Protein AF-A0A9D2R9Q2-F1 (afdb_monomer)

Structure (mmCIF, N/CA/C/O backbone):
data_AF-A0A9D2R9Q2-F1
#
_entry.id   AF-A0A9D2R9Q2-F1
#
loop_
_atom_site.group_PDB
_atom_site.id
_atom_site.type_symbol
_atom_site.label_atom_id
_atom_site.label_alt_id
_atom_site.label_comp_id
_atom_site.label_asym_id
_atom_site.label_entity_id
_atom_site.label_seq_id
_atom_site.pdbx_PDB_ins_code
_atom_site.Cartn_x
_atom_site.Cartn_y
_atom_site.Cartn_z
_atom_site.occupancy
_atom_site.B_iso_or_equiv
_atom_site.auth_seq_id
_atom_site.auth_comp_id
_atom_site.auth_asym_id
_atom_site.auth_atom_id
_atom_site.pdbx_PDB_model_num
ATOM 1 N N . MET A 1 1 ? 18.857 4.953 -17.014 1.00 70.25 1 MET A N 1
ATOM 2 C CA . MET A 1 1 ? 17.589 4.723 -17.739 1.00 70.25 1 MET A CA 1
ATOM 3 C C . MET A 1 1 ? 17.071 3.381 -17.263 1.00 70.25 1 MET A C 1
ATOM 5 O O . MET A 1 1 ? 17.836 2.430 -17.334 1.00 70.25 1 MET A O 1
ATOM 9 N N . TYR A 1 2 ? 15.863 3.323 -16.701 1.00 86.31 2 TYR A N 1
ATOM 10 C CA . TYR A 1 2 ? 15.300 2.075 -16.172 1.00 86.31 2 TYR A CA 1
ATOM 11 C C . TYR A 1 2 ? 14.948 1.111 -17.309 1.00 86.31 2 TYR A C 1
ATOM 13 O O . TYR A 1 2 ? 14.690 1.551 -18.430 1.00 86.31 2 TYR A O 1
ATOM 21 N N . GLN A 1 3 ? 14.958 -0.187 -17.022 1.00 86.81 3 GLN A N 1
ATOM 22 C CA . GLN A 1 3 ? 14.588 -1.243 -17.961 1.00 86.81 3 GLN A CA 1
ATOM 23 C C . GLN A 1 3 ? 13.369 -1.985 -17.416 1.00 86.81 3 GLN A C 1
ATOM 25 O O . GLN A 1 3 ? 13.302 -2.284 -16.225 1.00 86.81 3 GLN A O 1
ATOM 30 N N . PHE A 1 4 ? 12.406 -2.270 -18.291 1.00 90.25 4 PHE A N 1
ATOM 31 C CA . PHE A 1 4 ? 11.180 -2.989 -17.947 1.00 90.25 4 PHE A CA 1
ATOM 32 C C . PHE A 1 4 ? 11.045 -4.239 -18.808 1.00 90.25 4 PHE A C 1
ATOM 34 O O . PHE A 1 4 ? 11.412 -4.223 -19.983 1.00 90.25 4 PHE A O 1
ATOM 41 N N . TYR A 1 5 ? 10.488 -5.307 -18.243 1.00 89.62 5 TYR A N 1
ATOM 42 C CA . TYR A 1 5 ? 10.427 -6.613 -18.894 1.00 89.62 5 TYR A CA 1
ATOM 43 C C . TYR A 1 5 ? 9.020 -7.183 -18.854 1.00 89.62 5 TYR A C 1
ATOM 45 O O . TYR A 1 5 ? 8.277 -6.995 -17.888 1.00 89.62 5 TYR A O 1
ATOM 53 N N . TYR A 1 6 ? 8.675 -7.923 -19.900 1.00 88.81 6 TYR A N 1
ATOM 54 C CA . TYR A 1 6 ? 7.533 -8.826 -19.891 1.00 88.81 6 TYR A CA 1
ATOM 55 C C . TYR A 1 6 ? 7.819 -10.062 -19.019 1.00 88.81 6 TYR A C 1
ATOM 57 O O . TYR A 1 6 ? 8.983 -10.340 -18.716 1.00 88.81 6 TYR A O 1
ATOM 65 N N . PRO A 1 7 ? 6.790 -10.850 -18.653 1.00 85.62 7 PRO A N 1
ATOM 66 C CA . PRO A 1 7 ? 6.973 -12.043 -17.824 1.00 85.62 7 PRO A CA 1
ATOM 67 C C . PRO A 1 7 ? 7.900 -13.106 -18.431 1.00 85.62 7 PRO A C 1
ATOM 69 O O . PRO A 1 7 ? 8.463 -13.918 -17.702 1.00 85.62 7 PRO A O 1
ATOM 72 N N . ASP A 1 8 ? 8.072 -13.101 -19.756 1.00 81.38 8 ASP A N 1
ATOM 73 C CA . ASP A 1 8 ? 8.987 -13.988 -20.482 1.00 81.38 8 ASP A CA 1
ATOM 74 C C . ASP A 1 8 ? 10.443 -13.479 -20.518 1.00 81.38 8 ASP A C 1
ATOM 76 O O . ASP A 1 8 ? 11.293 -14.074 -21.181 1.00 81.38 8 ASP A O 1
ATOM 80 N N . GLY A 1 9 ? 10.738 -12.371 -19.829 1.00 80.25 9 GLY A N 1
ATOM 81 C CA . GLY A 1 9 ? 12.065 -11.762 -19.766 1.00 80.25 9 GLY A CA 1
ATOM 82 C C . GLY A 1 9 ? 12.441 -10.938 -21.000 1.00 80.25 9 GLY A C 1
ATOM 83 O O . GLY A 1 9 ? 13.586 -10.497 -21.128 1.00 80.25 9 GLY A O 1
ATOM 84 N N . LYS A 1 10 ? 11.519 -10.699 -21.942 1.00 85.81 10 LYS A N 1
ATOM 85 C CA . LYS A 1 10 ? 11.780 -9.773 -23.052 1.00 85.81 10 LYS A CA 1
ATOM 86 C C . LYS A 1 10 ? 11.705 -8.328 -22.572 1.00 85.81 10 LYS A C 1
ATOM 88 O O . LYS A 1 10 ? 10.728 -7.916 -21.953 1.00 85.81 10 LYS A O 1
ATOM 93 N N . LEU A 1 11 ? 12.715 -7.542 -22.937 1.00 88.25 11 LEU A N 1
ATOM 94 C CA . LEU A 1 11 ? 12.758 -6.104 -22.674 1.00 88.25 11 LEU A CA 1
ATOM 95 C C . LEU A 1 11 ? 11.640 -5.365 -23.434 1.00 88.25 11 LEU A C 1
ATOM 97 O O . LEU A 1 11 ? 11.469 -5.556 -24.643 1.00 88.25 11 LEU A O 1
ATOM 101 N N . ILE A 1 12 ? 10.948 -4.456 -22.751 1.00 92.38 12 ILE A N 1
ATOM 102 C CA . ILE A 1 12 ? 9.975 -3.527 -23.333 1.00 92.38 12 ILE A CA 1
ATOM 103 C C . ILE A 1 12 ? 10.741 -2.398 -24.040 1.00 92.38 12 ILE A C 1
ATOM 105 O O . ILE A 1 12 ? 11.105 -1.388 -23.446 1.00 92.38 12 ILE A O 1
ATOM 109 N N . LYS A 1 13 ? 11.027 -2.573 -25.334 1.00 90.81 13 LYS A N 1
ATOM 110 C CA . LYS A 1 13 ? 11.793 -1.606 -26.142 1.00 90.81 13 LYS A CA 1
ATOM 111 C C . LYS A 1 13 ? 10.883 -0.541 -26.762 1.00 90.81 13 LYS A C 1
ATOM 113 O O . LYS A 1 13 ? 10.510 -0.659 -27.927 1.00 90.81 13 LYS A O 1
ATOM 118 N N . ALA A 1 14 ? 10.544 0.498 -26.000 1.00 91.44 14 ALA A N 1
ATOM 119 C CA . ALA A 1 14 ? 9.745 1.628 -26.481 1.00 91.44 14 ALA A CA 1
ATOM 120 C C . ALA A 1 14 ? 10.096 2.946 -25.754 1.00 91.44 14 ALA A C 1
ATOM 122 O O . ALA A 1 14 ? 10.527 2.896 -24.602 1.00 91.44 14 ALA A O 1
ATOM 123 N N . PRO A 1 15 ? 9.883 4.126 -26.377 1.00 88.50 15 PRO A N 1
ATOM 124 C CA . PRO A 1 15 ? 10.143 5.426 -25.742 1.00 88.50 15 PRO A CA 1
ATOM 125 C C . PRO A 1 15 ? 9.339 5.703 -24.459 1.00 88.50 15 PRO A C 1
ATOM 127 O O . PRO A 1 15 ? 9.772 6.504 -23.643 1.00 88.50 15 PRO A O 1
ATOM 130 N N . ASN A 1 16 ? 8.188 5.051 -24.291 1.00 91.38 16 ASN A N 1
ATOM 131 C CA . ASN A 1 16 ? 7.259 5.154 -23.158 1.00 91.38 16 ASN A CA 1
ATOM 132 C C . ASN A 1 16 ? 7.102 3.801 -22.437 1.00 91.38 16 ASN A C 1
ATOM 134 O O . ASN A 1 16 ? 5.996 3.390 -22.070 1.00 91.38 16 ASN A O 1
ATOM 138 N N . GLN A 1 17 ? 8.203 3.059 -22.324 1.00 93.69 17 GLN A N 1
ATOM 139 C CA . GLN A 1 17 ? 8.249 1.712 -21.747 1.00 93.69 17 GLN A CA 1
ATOM 140 C C . GLN A 1 17 ? 7.604 1.618 -20.353 1.00 93.69 17 GLN A C 1
ATOM 142 O O . GLN A 1 17 ? 6.970 0.611 -20.057 1.00 93.69 17 GLN A O 1
ATOM 147 N N . GLU A 1 18 ? 7.694 2.660 -19.526 1.00 93.88 18 GLU A N 1
ATOM 148 C CA . GLU A 1 18 ? 7.078 2.733 -18.199 1.00 93.88 18 GLU A CA 1
ATOM 149 C C . GLU A 1 18 ? 5.545 2.738 -18.262 1.00 93.88 18 GLU A C 1
ATOM 151 O O . GLU A 1 18 ? 4.899 2.063 -17.463 1.00 93.88 18 GLU A O 1
ATOM 156 N N . LYS A 1 19 ? 4.946 3.423 -19.247 1.00 94.50 19 LYS A N 1
ATOM 157 C CA . LYS A 1 19 ? 3.490 3.386 -19.459 1.00 94.50 19 LYS A CA 1
ATOM 158 C C . LYS A 1 19 ? 3.034 2.021 -19.947 1.00 94.50 19 LYS A C 1
ATOM 160 O O . LYS A 1 19 ? 2.069 1.488 -19.416 1.00 94.50 19 LYS A O 1
ATOM 165 N N . ILE A 1 20 ? 3.755 1.438 -20.905 1.00 96.44 20 ILE A N 1
ATOM 166 C CA . ILE A 1 20 ? 3.451 0.096 -21.425 1.00 96.44 20 ILE A CA 1
ATOM 167 C C . ILE A 1 20 ? 3.559 -0.944 -20.305 1.00 96.44 20 ILE A C 1
ATOM 169 O O . ILE A 1 20 ? 2.704 -1.817 -20.186 1.00 96.44 20 ILE A O 1
ATOM 173 N N . PHE A 1 21 ? 4.583 -0.825 -19.455 1.00 96.12 21 PHE A N 1
ATOM 174 C CA . PHE A 1 21 ? 4.742 -1.649 -18.263 1.00 96.12 21 PHE A CA 1
ATOM 175 C C . PHE A 1 21 ? 3.527 -1.532 -17.336 1.00 96.12 21 PHE A C 1
ATOM 177 O O . PHE A 1 21 ? 2.948 -2.552 -16.961 1.00 96.12 21 PHE A O 1
ATOM 184 N N . VAL A 1 22 ? 3.124 -0.302 -16.993 1.00 96.25 22 VAL A N 1
ATOM 185 C CA . VAL A 1 22 ? 1.977 -0.064 -16.109 1.00 96.25 22 VAL A CA 1
ATOM 186 C C . VAL A 1 22 ? 0.699 -0.635 -16.718 1.00 96.25 22 VAL A C 1
ATOM 188 O O . VAL A 1 22 ? 0.010 -1.394 -16.049 1.00 96.25 22 VAL A O 1
ATOM 191 N N . GLU A 1 23 ? 0.405 -0.348 -17.986 1.00 96.00 23 GLU A N 1
ATOM 192 C CA . GLU A 1 23 ? -0.791 -0.847 -18.675 1.00 96.00 23 GLU A CA 1
ATOM 193 C C . GLU A 1 23 ? -0.846 -2.380 -18.702 1.00 96.00 23 GLU A C 1
ATOM 195 O O . GLU A 1 23 ? -1.875 -2.966 -18.359 1.00 96.00 23 GLU A O 1
ATOM 200 N N . PHE A 1 24 ? 0.262 -3.036 -19.056 1.00 96.62 24 PHE A N 1
ATOM 201 C CA . PHE A 1 24 ? 0.335 -4.493 -19.143 1.00 96.62 24 PHE A CA 1
ATOM 202 C C . PHE A 1 24 ? 0.136 -5.156 -17.775 1.00 96.62 24 PHE A C 1
ATOM 204 O O . PHE A 1 24 ? -0.753 -5.991 -17.607 1.00 96.62 24 PHE A O 1
ATOM 211 N N . TYR A 1 25 ? 0.926 -4.774 -16.768 1.00 96.25 25 TYR A N 1
ATOM 212 C CA . TYR A 1 25 ? 0.858 -5.429 -15.459 1.00 96.25 25 TYR A CA 1
ATOM 213 C C . TYR A 1 25 ? -0.390 -5.040 -14.662 1.00 96.25 25 TYR A C 1
ATOM 215 O O . TYR A 1 25 ? -0.861 -5.834 -13.850 1.00 96.25 25 TYR A O 1
ATOM 223 N N . ASN A 1 26 ? -0.985 -3.876 -14.929 1.00 94.56 26 ASN A N 1
ATOM 224 C CA . ASN A 1 26 ? -2.303 -3.528 -14.406 1.00 94.56 26 ASN A CA 1
ATOM 225 C C . ASN A 1 26 ? -3.402 -4.459 -14.946 1.00 94.56 26 ASN A C 1
ATOM 227 O O . ASN A 1 26 ? -4.321 -4.811 -14.214 1.00 94.56 26 ASN A O 1
ATOM 231 N N . GLN A 1 27 ? -3.304 -4.915 -16.199 1.00 94.25 27 GLN A N 1
ATOM 232 C CA . GLN A 1 27 ? -4.214 -5.944 -16.716 1.00 94.25 27 GLN A CA 1
ATOM 233 C C . GLN A 1 27 ? -3.955 -7.307 -16.064 1.00 94.25 27 GLN A C 1
ATOM 235 O O . GLN A 1 27 ? -4.910 -7.998 -15.709 1.00 94.25 27 GLN A O 1
ATOM 240 N N . CYS A 1 28 ? -2.686 -7.675 -15.851 1.00 93.88 28 CYS A N 1
ATOM 241 C CA . CYS A 1 28 ? -2.330 -8.918 -15.157 1.00 93.88 28 CYS A CA 1
ATOM 242 C C . CYS A 1 28 ? -2.903 -8.988 -13.736 1.00 93.88 28 CYS A C 1
ATOM 244 O O . CYS A 1 28 ? -3.328 -10.060 -13.318 1.00 93.88 28 CYS A O 1
ATOM 246 N N . TYR A 1 29 ? -2.981 -7.860 -13.024 1.00 93.50 29 TYR A N 1
ATOM 247 C CA . TYR A 1 29 ? -3.571 -7.777 -11.683 1.00 93.50 29 TYR A CA 1
ATOM 248 C C . TYR A 1 29 ? -4.967 -8.416 -11.604 1.00 93.50 29 TYR A C 1
ATOM 250 O O . TYR A 1 29 ? -5.285 -9.159 -10.675 1.00 93.50 29 TYR A O 1
ATOM 258 N N . TYR A 1 30 ? -5.796 -8.181 -12.621 1.00 92.25 30 TYR A N 1
ATOM 259 C CA . TYR A 1 30 ? -7.172 -8.675 -12.675 1.00 92.25 30 TYR A CA 1
ATOM 260 C C . TYR A 1 30 ? -7.305 -10.160 -13.029 1.00 92.25 30 TYR A C 1
ATOM 262 O O . TYR A 1 30 ? -8.417 -10.686 -13.029 1.00 92.25 30 TYR A O 1
ATOM 270 N N . LEU A 1 31 ? -6.195 -10.851 -13.303 1.00 89.44 31 LEU A N 1
ATOM 271 C CA . LEU A 1 31 ? -6.177 -12.313 -13.377 1.00 89.44 31 LEU A CA 1
ATOM 272 C C . LEU A 1 31 ? -6.263 -12.946 -11.982 1.00 89.44 31 LEU A C 1
ATOM 274 O O . LEU A 1 31 ? -6.756 -14.065 -11.851 1.00 89.44 31 LEU A O 1
ATOM 278 N N . GLU A 1 32 ? -5.807 -12.231 -10.950 1.00 85.56 32 GLU A N 1
ATOM 279 C CA . GLU A 1 32 ? -5.758 -12.719 -9.567 1.00 85.56 32 GLU A CA 1
ATOM 280 C C . GLU A 1 32 ? -6.760 -12.014 -8.646 1.00 85.56 32 GLU A C 1
ATOM 282 O O . GLU A 1 32 ? -7.208 -12.593 -7.654 1.00 85.56 32 GLU A O 1
ATOM 287 N N . VAL A 1 33 ? -7.143 -10.775 -8.968 1.00 87.50 33 VAL A N 1
ATOM 288 C CA . VAL A 1 33 ? -8.005 -9.949 -8.115 1.00 87.50 33 VAL A CA 1
ATOM 289 C C . VAL A 1 33 ? -9.354 -9.675 -8.769 1.00 87.50 33 VAL A C 1
ATOM 291 O O . VAL A 1 33 ? -9.451 -9.341 -9.947 1.00 87.50 33 VAL A O 1
ATOM 294 N N . SER A 1 34 ? -10.421 -9.771 -7.970 1.00 88.81 34 SER A N 1
ATOM 295 C CA . SER A 1 34 ? -11.788 -9.505 -8.422 1.00 88.81 34 SER A CA 1
ATOM 296 C C . SER A 1 34 ? -11.978 -8.042 -8.856 1.00 88.81 34 SER A C 1
ATOM 298 O O . SER A 1 34 ? -11.839 -7.138 -8.022 1.00 88.81 34 SER A O 1
ATOM 300 N N . PRO A 1 35 ? -12.417 -7.783 -10.106 1.00 89.62 35 PRO A N 1
ATOM 301 C CA . PRO A 1 35 ? -12.727 -6.432 -10.567 1.00 89.62 35 PRO A CA 1
ATOM 302 C C . PRO A 1 35 ? -13.804 -5.728 -9.737 1.00 89.62 35 PRO A C 1
ATOM 304 O O . PRO A 1 35 ? -13.766 -4.509 -9.588 1.00 89.62 35 PRO A O 1
ATOM 307 N N . SER A 1 36 ? -14.769 -6.474 -9.184 1.00 89.25 36 SER A N 1
ATOM 308 C CA . SER A 1 36 ? -15.841 -5.882 -8.377 1.00 89.25 36 SER A CA 1
ATOM 309 C C . SER A 1 36 ? -15.330 -5.385 -7.028 1.00 89.25 36 SER A C 1
ATOM 311 O O . SER A 1 36 ? -15.714 -4.298 -6.604 1.00 89.25 36 SER A O 1
ATOM 313 N N . ALA A 1 37 ? -14.448 -6.158 -6.385 1.00 87.00 37 ALA A N 1
ATOM 314 C CA . ALA A 1 37 ? -13.826 -5.772 -5.124 1.00 87.00 37 ALA A CA 1
ATOM 315 C C . ALA A 1 37 ? -12.916 -4.552 -5.325 1.00 87.00 37 ALA A C 1
ATOM 317 O O . ALA A 1 37 ? -13.007 -3.588 -4.571 1.00 87.00 37 ALA A O 1
ATOM 318 N N . GLU A 1 38 ? -12.109 -4.534 -6.392 1.00 90.38 38 GLU A N 1
ATOM 319 C CA . GLU A 1 38 ? -11.229 -3.392 -6.664 1.00 90.38 38 GLU A CA 1
ATOM 320 C C . GLU A 1 38 ? -12.022 -2.122 -7.000 1.00 90.38 38 GLU A C 1
ATOM 322 O O . GLU A 1 38 ? -11.704 -1.040 -6.508 1.00 90.38 38 GLU A O 1
ATOM 327 N N . LYS A 1 39 ? -13.113 -2.244 -7.768 1.00 91.19 39 LYS A N 1
ATOM 328 C CA . LYS A 1 39 ? -14.000 -1.113 -8.075 1.00 91.19 39 LYS A CA 1
ATOM 329 C C . LYS A 1 39 ? -14.589 -0.488 -6.811 1.00 91.19 39 LYS A C 1
ATOM 331 O O . LYS A 1 39 ? -14.694 0.732 -6.723 1.00 91.19 39 LYS A O 1
ATOM 336 N N . GLU A 1 40 ? -14.982 -1.308 -5.842 1.00 92.12 40 GLU A N 1
ATOM 337 C CA . GLU A 1 40 ? -15.503 -0.822 -4.566 1.00 92.12 40 GLU A CA 1
ATOM 338 C C . GLU A 1 40 ? -14.450 -0.017 -3.795 1.00 92.12 40 GLU A C 1
ATOM 340 O O . GLU A 1 40 ? -14.740 1.076 -3.306 1.00 92.12 40 GLU A O 1
ATOM 345 N N . ILE A 1 41 ? -13.212 -0.505 -3.761 1.00 92.69 41 ILE A N 1
ATOM 346 C CA . ILE A 1 41 ? -12.088 0.175 -3.112 1.00 92.69 41 ILE A CA 1
ATOM 347 C C . ILE A 1 41 ? -11.733 1.491 -3.816 1.00 92.69 41 ILE A C 1
ATOM 349 O O . ILE A 1 41 ? -11.536 2.514 -3.155 1.00 92.69 41 ILE A O 1
ATOM 353 N N . GLU A 1 42 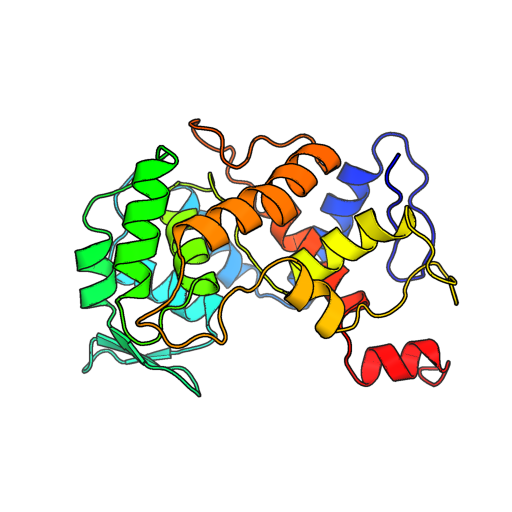? -11.726 1.517 -5.149 1.00 92.00 42 GLU A N 1
ATOM 354 C CA . GLU A 1 42 ? -11.537 2.753 -5.915 1.00 92.00 42 GLU A CA 1
ATOM 355 C C . GLU A 1 42 ? -12.651 3.777 -5.661 1.00 92.00 42 GLU A C 1
ATOM 357 O O . GLU A 1 42 ? -12.388 4.981 -5.605 1.00 92.00 42 GLU A O 1
ATOM 362 N N . CYS A 1 43 ? -13.898 3.326 -5.492 1.00 92.75 43 CYS A N 1
ATOM 363 C CA . CYS A 1 43 ? -15.001 4.215 -5.140 1.00 92.75 43 CYS A CA 1
ATOM 364 C C . CYS A 1 43 ? -14.771 4.880 -3.779 1.00 92.75 43 CYS A C 1
ATOM 366 O O . CYS A 1 43 ? -15.035 6.072 -3.649 1.00 92.75 43 CYS A O 1
ATOM 368 N N . ILE A 1 44 ? -14.254 4.147 -2.787 1.00 93.94 44 ILE A N 1
ATOM 369 C CA . ILE A 1 44 ? -13.927 4.712 -1.469 1.00 93.94 44 ILE A CA 1
ATOM 370 C C . ILE A 1 44 ? -12.787 5.728 -1.585 1.00 93.94 44 ILE A C 1
ATOM 372 O O . ILE A 1 44 ? -12.858 6.803 -0.992 1.00 93.94 44 ILE A O 1
ATOM 376 N N . LEU A 1 45 ? -11.753 5.434 -2.376 1.00 92.00 45 LEU A N 1
ATOM 377 C CA . LEU A 1 45 ? -10.605 6.322 -2.584 1.00 92.00 45 LEU A CA 1
ATOM 378 C C . LEU A 1 45 ? -10.987 7.683 -3.191 1.00 92.00 45 LEU A C 1
ATOM 380 O O . LEU A 1 45 ? -10.390 8.700 -2.846 1.00 92.00 45 LEU A O 1
ATOM 384 N N . LYS A 1 46 ? -11.992 7.714 -4.072 1.00 89.44 46 LYS A N 1
ATOM 385 C CA . LYS A 1 46 ? -12.416 8.923 -4.804 1.00 89.44 46 LYS A CA 1
ATOM 386 C C . LYS A 1 46 ? -13.339 9.856 -4.010 1.00 89.44 46 LYS A C 1
ATOM 388 O O . LYS A 1 46 ? -13.649 10.940 -4.489 1.00 89.44 46 LYS A O 1
ATOM 393 N N . LYS A 1 47 ? -13.796 9.459 -2.819 1.00 89.56 47 LYS A N 1
ATOM 394 C CA . LYS A 1 47 ? -14.688 10.290 -1.992 1.00 89.56 47 LYS A CA 1
ATOM 395 C C . LYS A 1 47 ? -13.952 11.450 -1.324 1.00 89.56 47 LYS A C 1
ATOM 397 O O . LYS A 1 47 ? -12.801 11.299 -0.923 1.00 89.56 47 LYS A O 1
ATOM 402 N N . SER A 1 48 ? -14.632 12.577 -1.159 1.00 87.44 48 SER A N 1
ATOM 403 C CA . SER A 1 48 ? -14.152 13.732 -0.387 1.00 87.44 48 SER A CA 1
ATOM 404 C C . SER A 1 48 ? -14.616 13.714 1.070 1.00 87.44 48 SER A C 1
ATOM 406 O O . SER A 1 48 ? -14.059 14.432 1.893 1.00 87.44 48 SER A O 1
ATOM 408 N N . ASP A 1 49 ? -15.634 12.915 1.391 1.00 92.31 49 ASP A N 1
ATOM 409 C CA . ASP A 1 49 ? -16.180 12.824 2.743 1.00 92.31 49 ASP A CA 1
ATOM 410 C C . ASP A 1 49 ? -15.280 11.982 3.665 1.00 92.31 49 ASP A C 1
ATOM 412 O O . ASP A 1 49 ? -14.575 11.079 3.191 1.00 92.31 49 ASP A O 1
ATOM 416 N N . PRO A 1 50 ? -15.318 12.229 4.988 1.00 93.75 50 PRO A N 1
ATOM 417 C CA . PRO A 1 50 ? -14.680 11.356 5.964 1.00 93.75 50 PRO A CA 1
ATOM 418 C C . PRO A 1 50 ? -15.136 9.902 5.826 1.00 93.75 50 PRO A C 1
ATOM 420 O O . PRO A 1 50 ? -16.302 9.626 5.538 1.00 93.75 50 PRO A O 1
ATOM 423 N N . MET A 1 51 ? -14.217 8.966 6.070 1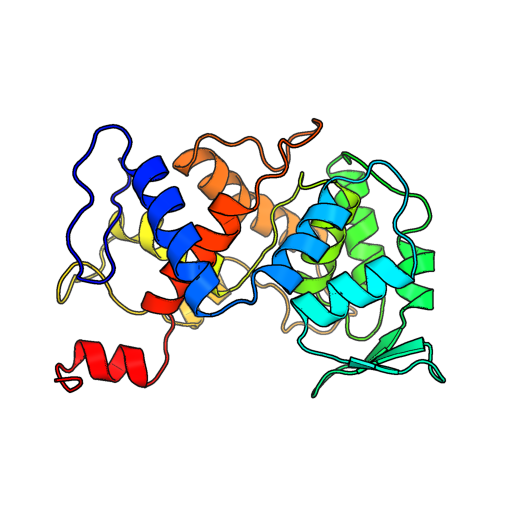.00 95.31 51 MET A N 1
ATOM 424 C CA . MET A 1 51 ? -14.527 7.542 5.949 1.00 95.31 51 MET A CA 1
ATOM 425 C C . MET A 1 51 ? -15.516 7.098 7.023 1.00 95.31 51 MET A C 1
ATOM 427 O O . MET A 1 51 ? -15.323 7.321 8.216 1.00 95.31 51 MET A O 1
ATOM 431 N N . THR A 1 52 ? -16.547 6.390 6.589 1.00 96.19 52 THR A N 1
ATOM 432 C CA . THR A 1 52 ? -17.487 5.709 7.479 1.00 96.19 52 THR A CA 1
ATOM 433 C C . THR A 1 52 ? -16.886 4.410 8.022 1.00 96.19 52 THR A C 1
ATOM 435 O O . THR A 1 52 ? -16.026 3.794 7.386 1.00 96.19 52 THR A O 1
ATOM 438 N N . SER A 1 53 ? -17.394 3.909 9.153 1.00 96.19 53 SER A N 1
ATOM 439 C CA . SER A 1 53 ? -16.971 2.604 9.691 1.00 96.19 53 SER A CA 1
ATOM 440 C C . SER A 1 53 ? -17.167 1.467 8.684 1.00 96.19 53 SER A C 1
ATOM 442 O O . SER A 1 53 ? -16.323 0.582 8.581 1.00 96.19 53 SER A O 1
ATOM 444 N N . GLY A 1 54 ? -18.233 1.519 7.876 1.00 96.62 54 GLY A N 1
ATOM 445 C CA . GLY A 1 54 ? -18.474 0.542 6.810 1.00 96.62 54 GLY A CA 1
ATOM 446 C C . GLY A 1 54 ? -17.391 0.544 5.726 1.00 96.62 54 GLY A C 1
ATOM 447 O O . GLY A 1 54 ? -17.062 -0.504 5.179 1.00 96.62 54 GLY A O 1
ATOM 448 N N . GLU A 1 55 ? -16.799 1.697 5.424 1.00 97.12 55 GLU A N 1
ATOM 449 C CA . GLU A 1 55 ? -15.694 1.804 4.463 1.00 97.12 55 GLU A CA 1
ATOM 450 C C . GLU A 1 55 ? -14.369 1.356 5.070 1.00 97.12 55 GLU A C 1
ATOM 452 O O . GLU A 1 55 ? -13.607 0.656 4.405 1.00 97.12 55 GLU A O 1
ATOM 457 N N . ILE A 1 56 ? -14.130 1.680 6.344 1.00 97.69 56 ILE A N 1
ATOM 458 C CA . ILE A 1 56 ? -12.981 1.170 7.102 1.00 97.69 56 ILE A CA 1
ATOM 459 C C . ILE A 1 56 ? -13.006 -0.363 7.119 1.00 97.69 56 ILE A C 1
ATOM 461 O O . ILE A 1 56 ? -11.984 -0.992 6.843 1.00 97.69 56 ILE A O 1
ATOM 465 N N . ILE A 1 57 ? -14.175 -0.964 7.371 1.00 97.62 57 ILE A N 1
ATOM 466 C CA . ILE A 1 57 ? -14.371 -2.418 7.318 1.00 97.62 57 ILE A CA 1
ATOM 467 C C . ILE A 1 57 ? -13.953 -2.963 5.951 1.00 97.62 57 ILE A C 1
ATOM 469 O O . ILE A 1 57 ? -13.079 -3.825 5.888 1.00 97.62 57 ILE A O 1
ATOM 473 N N . LYS A 1 58 ? -14.500 -2.413 4.861 1.00 97.12 58 LYS A N 1
ATOM 474 C CA . LYS A 1 58 ? -14.202 -2.863 3.491 1.00 97.12 58 LYS A CA 1
ATOM 475 C C . LYS A 1 58 ? -12.719 -2.762 3.145 1.00 97.12 58 LYS A C 1
ATOM 477 O O . LYS A 1 58 ? -12.157 -3.709 2.602 1.00 97.12 58 LYS A O 1
ATOM 482 N N . ILE A 1 59 ? -12.072 -1.646 3.490 1.00 96.75 59 ILE A N 1
ATOM 483 C CA . ILE A 1 59 ? -10.632 -1.446 3.267 1.00 96.75 59 ILE A CA 1
ATOM 484 C C . ILE A 1 59 ? -9.819 -2.505 4.016 1.00 96.75 59 ILE A C 1
ATOM 486 O O . ILE A 1 59 ? -8.887 -3.088 3.458 1.00 96.75 59 ILE A O 1
ATOM 490 N N . LEU A 1 60 ? -10.150 -2.757 5.284 1.00 96.44 60 LEU A N 1
ATOM 491 C CA . LEU A 1 60 ? -9.413 -3.710 6.105 1.00 96.44 60 LEU A CA 1
ATOM 492 C C . LEU A 1 60 ? -9.659 -5.157 5.665 1.00 96.44 60 LEU A C 1
ATOM 494 O O . LEU A 1 60 ? -8.699 -5.923 5.612 1.00 96.44 60 LEU A O 1
ATOM 498 N N . GLU A 1 61 ? -10.885 -5.546 5.312 1.00 95.25 61 GLU A N 1
ATOM 499 C CA . GLU A 1 61 ? -11.162 -6.868 4.730 1.00 95.25 61 GLU A CA 1
ATOM 500 C C . GLU A 1 61 ? -10.377 -7.063 3.430 1.00 95.25 61 GLU A C 1
ATOM 502 O O . GLU A 1 61 ? -9.660 -8.056 3.292 1.00 95.25 61 GLU A O 1
ATOM 507 N N . TRP A 1 62 ? -10.412 -6.073 2.532 1.00 94.12 62 TRP A N 1
ATOM 508 C CA . TRP A 1 62 ? -9.664 -6.089 1.275 1.00 94.12 62 TRP A CA 1
ATOM 509 C C . TRP A 1 62 ? -8.149 -6.218 1.490 1.00 94.12 62 TRP A C 1
ATOM 511 O O . TRP A 1 62 ? -7.515 -7.080 0.884 1.00 94.12 62 TRP A O 1
ATOM 521 N N . LYS A 1 63 ? -7.550 -5.423 2.389 1.00 92.50 63 LYS A N 1
ATOM 522 C CA . LYS A 1 63 ? -6.091 -5.448 2.601 1.00 92.50 63 LYS A CA 1
ATOM 523 C C . LYS A 1 63 ? -5.617 -6.668 3.387 1.00 92.50 63 LYS A C 1
ATOM 525 O O . LYS A 1 63 ? -4.487 -7.121 3.197 1.00 92.50 63 LYS A O 1
ATOM 530 N N . THR A 1 64 ? -6.418 -7.156 4.331 1.00 91.62 64 THR A N 1
ATOM 531 C CA . THR A 1 64 ? -5.982 -8.209 5.262 1.00 91.62 64 THR A CA 1
ATOM 532 C C . THR A 1 64 ? -6.435 -9.608 4.859 1.00 91.62 64 THR A C 1
ATOM 534 O O . THR A 1 64 ? -5.896 -10.581 5.388 1.00 91.62 64 THR A O 1
ATOM 537 N N . GLY A 1 65 ? -7.437 -9.727 3.981 1.00 91.38 65 GLY A N 1
ATOM 538 C CA . GLY A 1 65 ? -8.162 -10.978 3.735 1.00 91.38 65 GLY A CA 1
ATOM 539 C C . GLY A 1 65 ? -8.955 -11.472 4.954 1.00 91.38 65 GLY A C 1
ATOM 540 O O . GLY A 1 65 ? -9.419 -12.613 4.975 1.00 91.38 65 GLY A O 1
ATOM 541 N N . GLY A 1 66 ? -9.056 -10.649 6.003 1.00 93.94 66 GLY A N 1
ATOM 542 C CA . GLY A 1 66 ? -9.835 -10.926 7.201 1.00 93.94 66 GLY A CA 1
ATOM 543 C C . GLY A 1 66 ? -11.334 -10.780 6.964 1.00 93.94 66 GLY A C 1
ATOM 544 O O . GLY A 1 66 ? -11.776 -10.375 5.893 1.00 93.94 66 GLY A O 1
ATOM 545 N N . LYS A 1 67 ? -12.112 -11.111 7.996 1.00 96.56 67 LYS A N 1
ATOM 546 C CA . LYS A 1 67 ? -13.570 -10.958 7.993 1.00 96.56 67 LYS A CA 1
ATOM 547 C C . LYS A 1 67 ? -14.034 -10.113 9.162 1.00 96.56 67 LYS A C 1
ATOM 549 O O . LYS A 1 67 ? -13.551 -10.291 10.285 1.00 96.56 67 LYS A O 1
ATOM 554 N N . TYR A 1 68 ? -14.993 -9.240 8.904 1.00 97.62 68 TYR A N 1
ATOM 555 C CA . TYR A 1 68 ? -15.677 -8.474 9.927 1.00 97.62 68 TYR A CA 1
ATOM 556 C C . TYR A 1 68 ? -16.603 -9.356 10.772 1.00 97.62 68 TYR A C 1
ATOM 558 O O . TYR A 1 68 ? -17.303 -10.232 10.261 1.00 97.62 68 TYR A O 1
ATOM 566 N N . ILE A 1 69 ? -16.597 -9.124 12.085 1.00 97.06 69 ILE A N 1
ATOM 567 C CA . ILE A 1 69 ? -17.429 -9.826 13.063 1.00 97.06 69 ILE A CA 1
ATOM 568 C C . ILE A 1 69 ? -18.342 -8.804 13.744 1.00 97.06 69 ILE A C 1
ATOM 570 O O . ILE A 1 69 ? -17.956 -8.191 14.737 1.00 97.06 69 ILE A O 1
ATOM 574 N N . GLU A 1 70 ? -19.563 -8.661 13.226 1.00 91.56 70 GLU A N 1
ATOM 575 C CA . GLU A 1 70 ? -20.529 -7.614 13.597 1.00 91.56 70 GLU A CA 1
ATOM 576 C C . GLU A 1 70 ? -20.775 -7.489 15.106 1.00 91.56 70 GLU A C 1
ATOM 578 O O . GLU A 1 70 ? -20.651 -6.406 15.663 1.00 91.56 70 GLU A O 1
ATOM 583 N N . GLY A 1 71 ? -21.010 -8.600 15.811 1.00 90.56 71 GLY A N 1
ATOM 584 C CA . GLY A 1 71 ? -21.264 -8.569 17.260 1.00 90.56 71 GLY A CA 1
ATOM 585 C C . GLY A 1 71 ? -20.054 -8.203 18.133 1.00 90.56 71 GLY A C 1
ATOM 586 O O . GLY A 1 71 ? -20.191 -8.113 19.350 1.00 90.56 71 GLY A O 1
ATOM 587 N N . LYS A 1 72 ? -18.862 -8.058 17.545 1.00 92.81 72 LYS A N 1
ATOM 588 C CA . LYS A 1 72 ? -17.620 -7.698 18.248 1.00 92.81 72 LYS A CA 1
ATOM 589 C C . LYS A 1 72 ? -16.983 -6.417 17.717 1.00 92.81 72 LYS A C 1
ATOM 591 O O . LYS A 1 72 ? -16.025 -5.963 18.327 1.00 92.81 72 LYS A O 1
ATOM 596 N N . ASP A 1 73 ? -17.474 -5.899 16.595 1.00 96.06 73 ASP A N 1
ATOM 597 C CA . ASP A 1 73 ? -16.912 -4.759 15.874 1.00 96.06 73 ASP A CA 1
ATOM 598 C C . ASP A 1 73 ? -15.399 -4.891 15.583 1.00 96.06 73 ASP A C 1
ATOM 600 O O . ASP A 1 73 ? -14.595 -3.984 15.804 1.00 96.06 73 ASP A O 1
ATOM 604 N N . ILE A 1 74 ? -14.986 -6.078 15.112 1.00 97.31 74 ILE A N 1
ATOM 605 C CA . ILE A 1 74 ? -13.582 -6.371 14.783 1.00 97.31 74 ILE A CA 1
ATOM 606 C C . ILE A 1 74 ? -13.408 -6.955 13.386 1.00 97.31 74 ILE A C 1
ATOM 608 O O . ILE A 1 74 ? -14.228 -7.747 12.923 1.00 97.31 74 ILE A O 1
ATOM 612 N N . ILE A 1 75 ? -12.256 -6.677 12.776 1.00 97.81 75 ILE A N 1
ATOM 613 C CA . ILE A 1 75 ? -11.712 -7.469 11.669 1.00 97.81 75 ILE A CA 1
ATOM 614 C C . ILE A 1 75 ? -10.884 -8.612 12.252 1.00 97.81 75 ILE A C 1
ATOM 616 O O . ILE A 1 75 ? -9.879 -8.396 12.937 1.00 97.81 75 ILE A O 1
ATOM 620 N N . GLN A 1 76 ? -11.305 -9.844 11.977 1.00 96.00 76 GLN A N 1
ATOM 621 C CA . GLN A 1 76 ? -10.611 -11.062 12.373 1.00 96.00 76 GLN A CA 1
ATOM 622 C C . GLN A 1 76 ? -9.806 -11.609 11.190 1.00 96.00 76 GLN A C 1
ATOM 624 O O . GLN A 1 76 ? -10.359 -12.007 10.167 1.00 96.00 76 GLN A O 1
ATOM 629 N N . THR A 1 77 ? -8.491 -11.695 11.366 1.00 91.31 77 THR A N 1
ATOM 630 C CA . THR A 1 77 ? -7.578 -12.422 10.466 1.00 91.31 77 THR A CA 1
ATOM 631 C C . THR A 1 77 ? -7.112 -13.717 11.140 1.00 91.31 77 THR A C 1
ATOM 633 O O . THR A 1 77 ? -7.445 -13.973 12.301 1.00 91.31 77 THR A O 1
ATOM 636 N N . GLN A 1 78 ? -6.287 -14.520 10.462 1.00 84.88 78 GLN A N 1
ATOM 637 C CA . GLN A 1 78 ? -5.675 -15.710 11.067 1.00 84.88 78 GLN A CA 1
ATOM 638 C C . GLN A 1 78 ? -4.821 -15.382 12.308 1.00 84.88 78 GLN A C 1
ATOM 640 O O . GLN A 1 78 ? -4.766 -16.178 13.241 1.00 84.88 78 GLN A O 1
ATOM 645 N N . TYR A 1 79 ? -4.165 -14.215 12.333 1.00 84.25 79 TYR A N 1
ATOM 646 C CA . TYR A 1 79 ? -3.147 -13.887 13.342 1.00 84.25 79 TYR A CA 1
ATOM 647 C C . TYR A 1 79 ? -3.493 -12.687 14.226 1.00 84.25 79 TYR A C 1
ATOM 649 O O . TYR A 1 79 ? -2.816 -12.441 15.222 1.00 84.25 79 TYR A O 1
ATOM 657 N N . ARG A 1 80 ? -4.489 -11.888 13.840 1.00 87.56 80 ARG A N 1
ATOM 658 C CA . ARG A 1 80 ? -4.752 -10.566 14.423 1.00 87.56 80 ARG A CA 1
ATOM 659 C C . ARG A 1 80 ? -6.243 -10.285 14.514 1.00 87.56 80 ARG A C 1
ATOM 661 O O . ARG A 1 80 ? -7.021 -10.761 13.685 1.00 87.56 80 ARG A O 1
ATOM 668 N N . LYS A 1 81 ? -6.595 -9.464 15.496 1.00 94.25 81 LYS A N 1
ATOM 669 C CA . LYS A 1 81 ? -7.902 -8.829 15.662 1.00 94.25 81 LYS A CA 1
ATOM 670 C C . LYS A 1 81 ? -7.676 -7.328 15.626 1.00 94.25 81 LYS A C 1
ATOM 672 O O . LYS A 1 81 ? -6.735 -6.877 16.271 1.00 94.25 81 LYS A O 1
ATOM 677 N N . ILE A 1 82 ? -8.491 -6.607 14.872 1.00 96.69 82 ILE A N 1
ATOM 678 C CA . ILE A 1 82 ? -8.407 -5.151 14.735 1.00 96.69 82 ILE A CA 1
ATOM 679 C C . ILE A 1 82 ? -9.769 -4.580 15.115 1.00 96.69 82 ILE A C 1
ATOM 681 O O . ILE A 1 82 ? -10.764 -4.981 14.517 1.00 96.69 82 ILE A O 1
ATOM 685 N N . SER A 1 83 ? -9.805 -3.677 16.094 1.00 97.25 83 SER A N 1
ATOM 686 C CA . SER A 1 83 ? -11.019 -2.9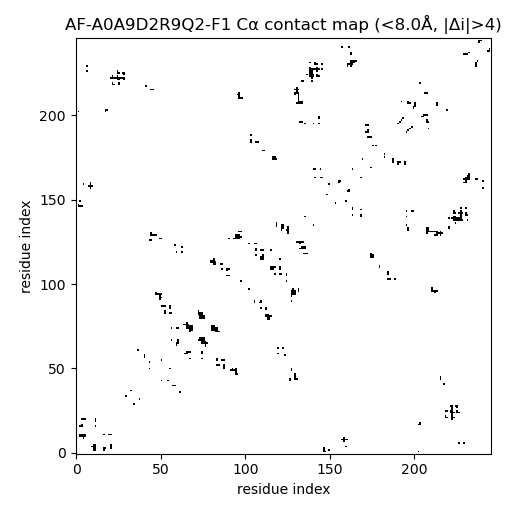58 16.503 1.00 97.25 83 SER A CA 1
ATOM 687 C C . SER A 1 83 ? -11.380 -1.894 15.467 1.00 97.25 83 SER A C 1
ATOM 689 O O . SER A 1 83 ? -10.556 -1.034 15.161 1.00 97.25 83 SER A O 1
ATOM 691 N N . VAL A 1 84 ? -12.588 -1.960 14.901 1.00 97.50 84 VAL A N 1
ATOM 692 C CA . VAL A 1 84 ? -13.050 -0.990 13.893 1.00 97.50 84 VAL A CA 1
ATOM 693 C C . VAL A 1 84 ? -13.388 0.342 14.558 1.00 97.50 84 VAL A C 1
ATOM 695 O O . VAL A 1 84 ? -12.960 1.380 14.054 1.00 97.50 84 VAL A O 1
ATOM 698 N N . ALA A 1 85 ? -14.068 0.324 15.709 1.00 96.44 85 ALA A N 1
ATOM 699 C CA . ALA A 1 85 ? -14.332 1.519 16.509 1.00 96.44 85 ALA A CA 1
ATOM 700 C C . ALA A 1 85 ? -13.056 2.301 16.858 1.00 96.44 85 ALA A C 1
ATOM 702 O O . ALA A 1 85 ? -13.021 3.510 16.647 1.00 96.44 85 ALA A O 1
ATOM 703 N N . GLU A 1 86 ? -11.993 1.631 17.324 1.00 97.44 86 GLU A N 1
ATOM 704 C CA . GLU A 1 86 ? -10.726 2.312 17.650 1.00 97.44 86 GLU A CA 1
ATOM 705 C C . GLU A 1 86 ? -10.083 2.945 16.409 1.00 97.44 86 GLU A C 1
ATOM 707 O O . GLU A 1 86 ? -9.543 4.049 16.482 1.00 97.44 86 GLU A O 1
ATOM 712 N N . VAL A 1 87 ? -10.154 2.273 15.251 1.00 97.44 87 VAL A N 1
ATOM 713 C CA . VAL A 1 87 ? -9.654 2.833 13.985 1.00 97.44 87 VAL A CA 1
ATOM 714 C C . VAL A 1 87 ? -10.466 4.067 13.597 1.00 97.44 87 VAL A C 1
ATOM 716 O O . VAL A 1 87 ? -9.878 5.102 13.285 1.00 97.44 87 VAL A O 1
ATOM 719 N N . ALA A 1 88 ? -11.796 3.988 13.646 1.00 97.19 88 ALA A N 1
ATOM 720 C CA . ALA A 1 88 ? -12.674 5.111 13.330 1.00 97.19 88 ALA A CA 1
ATOM 721 C C . ALA A 1 88 ? -12.442 6.305 14.273 1.00 97.19 88 ALA A C 1
ATOM 723 O O . ALA A 1 88 ? -12.361 7.439 13.808 1.00 97.19 88 ALA A O 1
ATOM 724 N N . GLU A 1 89 ? -12.258 6.058 15.573 1.00 96.75 89 GLU A N 1
ATOM 725 C CA . GLU A 1 89 ? -11.947 7.091 16.567 1.00 96.75 89 GLU A CA 1
ATOM 726 C C . GLU A 1 89 ? -10.609 7.784 16.269 1.00 96.75 89 GLU A C 1
ATOM 728 O O . GLU A 1 89 ? -10.535 9.012 16.254 1.00 96.75 89 GLU A O 1
ATOM 733 N N . LYS A 1 90 ? -9.552 7.009 15.992 1.00 95.81 90 LYS A N 1
ATOM 734 C CA . LYS A 1 90 ? -8.196 7.537 15.760 1.00 95.81 90 LYS A CA 1
ATOM 735 C C . LYS A 1 90 ? -8.050 8.266 14.420 1.00 95.81 90 LYS A C 1
ATOM 737 O O . LYS A 1 90 ? -7.195 9.144 14.314 1.00 95.81 90 LYS A O 1
ATOM 742 N N . ILE A 1 91 ? -8.849 7.906 13.412 1.00 94.88 91 ILE A N 1
ATOM 743 C CA . ILE A 1 91 ? -8.922 8.623 12.126 1.00 94.88 91 ILE A CA 1
ATOM 744 C C . ILE A 1 91 ? -9.815 9.865 12.247 1.00 94.88 91 ILE A C 1
ATOM 746 O O . ILE A 1 91 ? -9.510 10.907 11.665 1.00 94.88 91 ILE A O 1
ATOM 750 N N . GLY A 1 92 ? -10.911 9.774 13.003 1.00 93.38 92 GLY A N 1
ATOM 751 C CA . GLY A 1 92 ? -11.871 10.856 13.173 1.00 93.38 92 GLY A CA 1
ATOM 752 C C . GLY A 1 92 ? -12.476 11.303 11.841 1.00 93.38 92 GLY A C 1
ATOM 753 O O . GLY A 1 92 ? -12.879 10.491 11.012 1.00 93.38 92 GLY A O 1
ATOM 754 N N . THR A 1 93 ? -12.533 12.617 11.626 1.00 94.56 93 THR A N 1
ATOM 755 C CA . THR A 1 93 ? -13.100 13.223 10.410 1.00 94.56 93 THR A CA 1
ATOM 756 C C . THR A 1 93 ? -12.042 13.590 9.368 1.00 94.56 93 THR A C 1
ATOM 758 O O . THR A 1 93 ? -12.301 14.413 8.492 1.00 94.56 93 THR A O 1
ATOM 761 N N . ILE A 1 94 ? -10.826 13.056 9.490 1.00 94.06 94 ILE A N 1
ATOM 762 C CA . ILE A 1 94 ? -9.695 13.465 8.656 1.00 94.06 94 ILE A CA 1
ATOM 763 C C . ILE A 1 94 ? -9.853 12.885 7.251 1.00 94.06 94 ILE A C 1
ATOM 765 O O . ILE A 1 94 ? -10.050 11.679 7.075 1.00 94.06 94 ILE A O 1
ATOM 769 N N . ARG A 1 95 ? -9.746 13.758 6.247 1.00 93.94 95 ARG A N 1
ATOM 770 C CA . ARG A 1 95 ? -9.787 13.402 4.831 1.00 93.94 95 ARG A CA 1
ATOM 771 C C . ARG A 1 95 ? -9.024 14.428 3.997 1.00 93.94 95 ARG A C 1
ATOM 773 O O . ARG A 1 95 ? -9.093 15.620 4.285 1.00 93.94 95 ARG A O 1
ATOM 780 N N . GLY A 1 96 ? -8.355 13.960 2.951 1.00 91.94 96 GLY A N 1
ATOM 781 C CA . GLY A 1 96 ? -7.597 14.791 2.022 1.00 91.94 96 GLY A CA 1
ATOM 782 C C . GLY A 1 96 ? -6.110 14.897 2.371 1.00 91.94 96 GLY A C 1
ATOM 783 O O . GLY A 1 96 ? -5.640 14.233 3.299 1.00 91.94 96 GLY A O 1
ATOM 784 N N . PRO A 1 97 ? -5.352 15.688 1.595 1.00 93.38 97 PRO A N 1
ATOM 785 C CA . PRO A 1 97 ? -3.905 15.795 1.739 1.00 93.38 97 PRO A CA 1
ATOM 786 C C . PRO A 1 97 ? -3.493 16.206 3.154 1.00 93.38 97 PRO A C 1
ATOM 788 O O . PRO A 1 97 ? -4.130 17.053 3.778 1.00 93.38 97 PRO A O 1
ATOM 791 N N . LEU A 1 98 ? -2.401 15.620 3.637 1.00 94.94 98 LEU A N 1
ATOM 792 C CA . LEU A 1 98 ? -1.805 15.885 4.942 1.00 94.94 98 LEU A CA 1
ATOM 793 C C . LEU A 1 98 ? -0.353 16.323 4.783 1.00 94.94 98 LEU A C 1
ATOM 795 O O . LEU A 1 98 ? 0.375 15.863 3.899 1.00 94.94 98 LEU A O 1
ATOM 799 N N . THR A 1 99 ? 0.095 17.209 5.662 1.00 95.81 99 THR A N 1
ATOM 800 C CA . THR A 1 99 ? 1.523 17.485 5.824 1.00 95.81 99 THR A CA 1
ATOM 801 C C . THR A 1 99 ? 2.254 16.242 6.347 1.00 95.81 99 THR A C 1
ATOM 803 O O . THR A 1 99 ? 1.650 15.316 6.894 1.00 95.81 99 THR A O 1
ATOM 806 N N . ILE A 1 100 ? 3.586 16.223 6.220 1.00 95.06 100 ILE A N 1
ATOM 807 C CA . ILE A 1 100 ? 4.415 15.113 6.721 1.00 95.06 100 ILE A CA 1
ATOM 808 C C . ILE A 1 100 ? 4.201 14.885 8.225 1.00 95.06 100 ILE A C 1
ATOM 810 O O . ILE A 1 100 ? 4.107 13.736 8.659 1.00 95.06 100 ILE A O 1
ATOM 814 N N . ASP A 1 101 ? 4.101 15.954 9.017 1.00 95.69 101 ASP A N 1
ATOM 815 C CA . ASP A 1 101 ? 3.938 15.847 10.470 1.00 95.69 101 ASP A CA 1
ATOM 816 C C . ASP A 1 101 ? 2.549 15.320 10.855 1.00 95.69 101 ASP A C 1
ATOM 818 O O . ASP A 1 101 ? 2.427 14.473 11.743 1.00 95.69 101 ASP A O 1
ATOM 822 N N . GLU A 1 102 ? 1.500 15.742 10.145 1.00 96.56 102 GLU A N 1
ATOM 823 C CA . GLU A 1 102 ? 0.150 15.197 10.320 1.00 96.56 102 GLU A CA 1
ATOM 824 C C . GLU A 1 102 ? 0.097 13.713 9.945 1.00 96.56 102 GLU A C 1
ATOM 826 O O . GLU A 1 102 ? -0.425 12.902 10.714 1.00 96.56 102 GLU A O 1
ATOM 831 N N . ALA A 1 103 ? 0.706 13.328 8.819 1.00 96.94 103 ALA A N 1
ATOM 832 C CA . ALA A 1 103 ? 0.801 11.933 8.401 1.00 96.94 103 ALA A CA 1
ATOM 833 C C . ALA A 1 103 ? 1.533 11.071 9.448 1.00 96.94 103 ALA A C 1
ATOM 835 O O . ALA A 1 103 ? 1.038 10.005 9.823 1.00 96.94 103 ALA A O 1
ATOM 836 N N . LYS A 1 104 ? 2.665 11.548 9.988 1.00 96.00 104 LYS A N 1
ATOM 837 C CA . LYS A 1 104 ? 3.402 10.874 11.076 1.00 96.00 104 LYS A CA 1
ATOM 838 C C . LYS A 1 104 ? 2.535 10.698 12.325 1.00 96.00 104 LYS A C 1
ATOM 840 O O . LYS A 1 104 ? 2.519 9.612 12.905 1.00 96.00 104 LYS A O 1
ATOM 845 N N . ASN A 1 105 ? 1.784 11.723 12.724 1.00 96.00 105 ASN A N 1
ATOM 846 C CA . ASN A 1 105 ? 0.890 11.648 13.884 1.00 96.00 105 ASN A CA 1
ATOM 847 C C . ASN A 1 105 ? -0.246 10.636 13.675 1.00 96.00 105 ASN A C 1
ATOM 849 O O . ASN A 1 105 ? -0.538 9.848 14.576 1.00 96.00 105 ASN A O 1
ATOM 853 N N . ILE A 1 106 ? -0.829 10.583 12.476 1.00 96.62 106 ILE A N 1
ATOM 854 C CA . ILE A 1 106 ? -1.845 9.580 12.133 1.00 96.62 106 ILE A CA 1
ATOM 855 C C . ILE A 1 106 ? -1.266 8.168 12.167 1.00 96.62 106 ILE A C 1
ATOM 857 O O . ILE A 1 106 ? -1.878 7.267 12.740 1.00 96.62 106 ILE A O 1
ATOM 861 N N . LEU A 1 107 ? -0.063 7.962 11.631 1.00 95.88 107 LEU A N 1
ATOM 862 C CA . LEU A 1 107 ? 0.604 6.661 11.686 1.00 95.88 107 LEU A CA 1
ATOM 863 C C . LEU A 1 107 ? 0.910 6.226 13.124 1.00 95.88 107 LEU A C 1
ATOM 865 O O . LEU A 1 107 ? 0.704 5.054 13.443 1.00 95.88 107 LEU A O 1
ATOM 869 N N . LYS A 1 108 ? 1.344 7.151 13.995 1.00 94.00 108 LYS A N 1
ATOM 870 C CA . LYS A 1 108 ? 1.539 6.898 15.435 1.00 94.00 108 LYS A CA 1
ATOM 871 C C . LYS A 1 108 ? 0.232 6.428 16.074 1.00 94.00 108 LYS A C 1
ATOM 873 O O . LYS A 1 108 ? 0.197 5.328 16.619 1.00 94.00 108 LYS A O 1
ATOM 878 N N . ASN A 1 109 ? -0.844 7.192 15.898 1.00 94.62 109 ASN A N 1
ATOM 879 C CA . ASN A 1 109 ? -2.177 6.878 16.416 1.00 94.62 109 ASN A CA 1
ATOM 880 C C . ASN A 1 109 ? -2.701 5.518 15.931 1.00 94.62 109 ASN A C 1
ATOM 882 O O . ASN A 1 109 ? -3.195 4.720 16.724 1.00 94.62 109 ASN A O 1
ATOM 886 N N . LEU A 1 110 ? -2.576 5.225 14.636 1.00 95.56 110 LEU A N 1
ATOM 887 C CA . LEU A 1 110 ? -3.034 3.961 14.058 1.00 95.56 110 LEU A CA 1
ATOM 888 C C . LEU A 1 110 ? -2.204 2.771 14.547 1.00 95.56 110 LEU A C 1
ATOM 890 O O . LEU A 1 110 ? -2.755 1.713 14.841 1.00 95.56 110 LEU A O 1
ATOM 894 N N . CYS A 1 111 ? -0.885 2.930 14.665 1.00 92.81 111 CYS A N 1
ATOM 895 C CA . CYS A 1 111 ? -0.002 1.866 15.140 1.00 92.81 111 CYS A CA 1
ATOM 896 C C . CYS A 1 111 ? -0.124 1.594 16.645 1.00 92.81 111 CYS A C 1
ATOM 898 O O . CYS A 1 111 ? 0.455 0.613 17.108 1.00 92.81 111 CYS A O 1
ATOM 900 N N . GLU A 1 112 ? -0.868 2.399 17.411 1.00 92.06 112 GLU A N 1
ATOM 901 C CA . GLU A 1 112 ? -1.259 2.089 18.794 1.00 92.06 112 GLU A CA 1
ATOM 902 C C . GLU A 1 112 ? -2.377 1.041 18.873 1.00 92.06 112 GLU A C 1
ATOM 904 O O . GLU A 1 112 ? -2.500 0.375 19.902 1.00 92.06 112 GLU A O 1
ATOM 909 N N . ILE A 1 113 ? -3.134 0.822 17.794 1.00 92.75 113 ILE A N 1
ATOM 910 C CA . ILE A 1 113 ? -4.278 -0.103 17.744 1.00 92.75 113 ILE A CA 1
ATOM 911 C C . ILE A 1 113 ? -3.788 -1.537 17.575 1.00 92.75 113 ILE A C 1
ATOM 913 O O . ILE A 1 113 ? -2.875 -1.829 16.794 1.00 92.75 113 ILE A O 1
ATOM 917 N N . ASP A 1 114 ? -4.295 -2.471 18.379 1.00 90.81 114 ASP A N 1
ATOM 918 C CA . ASP A 1 114 ? -3.883 -3.875 18.281 1.00 90.81 114 ASP A CA 1
ATOM 919 C C . ASP A 1 114 ? -4.241 -4.466 16.912 1.00 90.81 114 ASP A C 1
ATOM 921 O O . ASP A 1 114 ? -5.285 -4.200 16.327 1.00 90.81 114 ASP A O 1
ATOM 925 N N . GLY A 1 115 ? -3.299 -5.223 16.348 1.00 90.44 115 GLY A N 1
ATOM 926 C CA . GLY A 1 115 ? -3.419 -5.773 14.999 1.00 90.44 115 GLY A CA 1
ATOM 927 C C . GLY A 1 115 ? -3.008 -4.826 13.861 1.00 90.44 115 GLY A C 1
ATOM 928 O O . GLY A 1 115 ? -2.673 -5.328 12.782 1.00 90.44 115 GLY A O 1
ATOM 929 N N . ILE A 1 116 ? -2.909 -3.512 14.085 1.00 92.31 116 ILE A N 1
ATOM 930 C CA . ILE A 1 116 ? -2.425 -2.549 13.083 1.00 92.31 116 ILE A CA 1
ATOM 931 C C . ILE A 1 116 ? -0.901 -2.405 13.176 1.00 92.31 116 ILE A C 1
ATOM 933 O O . ILE A 1 116 ? -0.346 -2.000 14.192 1.00 92.31 116 ILE A O 1
ATOM 937 N N . GLY A 1 117 ? -0.206 -2.779 12.099 1.00 89.81 117 GLY A N 1
ATOM 938 C CA . GLY A 1 117 ? 1.213 -2.455 11.901 1.00 89.81 117 GLY A CA 1
ATOM 939 C C . GLY A 1 117 ? 1.389 -1.431 10.781 1.00 89.81 117 GLY A C 1
ATOM 940 O O . GLY A 1 117 ? 0.418 -1.105 10.099 1.00 89.81 117 GLY A O 1
ATOM 941 N N . MET A 1 118 ? 2.629 -1.000 10.525 1.00 91.06 118 MET A N 1
ATOM 942 C CA . MET A 1 118 ? 2.927 0.069 9.555 1.00 91.06 118 MET A CA 1
ATOM 943 C C . MET A 1 118 ? 2.346 -0.166 8.163 1.00 91.06 118 MET A C 1
ATOM 945 O O . MET A 1 118 ? 1.838 0.766 7.558 1.00 91.06 118 MET A O 1
ATOM 949 N N . VAL A 1 119 ? 2.334 -1.406 7.666 1.00 91.94 119 VAL A N 1
ATOM 950 C CA . VAL A 1 119 ? 1.730 -1.721 6.357 1.00 91.94 119 VAL A CA 1
ATOM 951 C C . VAL A 1 119 ? 0.232 -1.388 6.325 1.00 91.94 119 VAL A C 1
ATOM 953 O O . VAL A 1 119 ? -0.257 -0.791 5.367 1.00 91.94 119 VAL A O 1
ATOM 956 N N . TYR A 1 120 ? -0.506 -1.753 7.376 1.00 94.56 120 TYR A N 1
ATOM 957 C CA . TYR A 1 120 ? -1.942 -1.474 7.467 1.00 94.56 120 TYR A CA 1
ATOM 958 C C . TYR A 1 120 ? -2.197 0.005 7.765 1.00 94.56 120 TYR A C 1
ATOM 960 O O . TYR A 1 120 ? -3.099 0.588 7.173 1.00 94.56 120 TYR A O 1
ATOM 968 N N . ALA A 1 121 ? -1.362 0.630 8.598 1.00 96.31 121 ALA A N 1
ATOM 969 C CA . ALA A 1 121 ? -1.439 2.059 8.880 1.00 96.31 121 ALA A CA 1
ATOM 970 C C . ALA A 1 121 ? -1.192 2.909 7.621 1.00 96.31 121 ALA A C 1
ATOM 972 O O . ALA A 1 121 ? -1.973 3.811 7.349 1.00 96.31 121 ALA A O 1
ATOM 973 N N . ILE A 1 122 ? -0.184 2.579 6.801 1.00 96.75 122 ILE A N 1
ATOM 974 C CA . ILE A 1 122 ? 0.066 3.232 5.503 1.00 96.75 122 ILE A CA 1
ATOM 975 C C . ILE A 1 122 ? -1.094 2.985 4.537 1.00 96.75 122 ILE A C 1
ATOM 977 O O . ILE A 1 122 ? -1.486 3.890 3.811 1.00 96.75 122 ILE A O 1
ATOM 981 N N . THR A 1 123 ? -1.686 1.786 4.542 1.00 96.75 123 THR A N 1
ATOM 982 C CA . THR A 1 123 ? -2.869 1.514 3.710 1.00 96.75 123 THR A CA 1
ATOM 983 C C . THR A 1 123 ? -4.040 2.411 4.111 1.00 96.75 123 THR A C 1
ATOM 985 O O . THR A 1 123 ? -4.678 2.997 3.247 1.00 96.75 123 THR A O 1
ATOM 988 N N . LEU A 1 124 ? -4.311 2.570 5.408 1.00 97.81 124 LEU A N 1
ATOM 989 C CA . LEU A 1 124 ? -5.344 3.495 5.879 1.00 97.81 124 LEU A CA 1
ATOM 990 C C . LEU A 1 124 ? -4.983 4.949 5.544 1.00 97.81 124 LEU A C 1
ATOM 992 O O . LEU A 1 124 ? -5.834 5.671 5.036 1.00 97.81 124 LEU A O 1
ATOM 996 N N . LEU A 1 125 ? -3.723 5.353 5.740 1.00 96.88 125 LEU A N 1
ATOM 997 C CA . LEU A 1 125 ? -3.220 6.679 5.372 1.00 96.88 125 LEU A CA 1
ATOM 998 C C . LEU A 1 125 ? -3.432 6.979 3.881 1.00 96.88 125 LEU A C 1
ATOM 1000 O O . LEU A 1 125 ? -3.840 8.087 3.548 1.00 96.88 125 LEU A O 1
ATOM 1004 N N . TYR A 1 126 ? -3.229 6.002 2.993 1.00 95.75 126 TYR A N 1
ATOM 1005 C CA . TYR A 1 126 ? -3.518 6.135 1.563 1.00 95.75 126 TYR A CA 1
ATOM 1006 C C . TYR A 1 126 ? -4.973 6.552 1.319 1.00 95.75 126 TYR A C 1
ATOM 1008 O O . TYR A 1 126 ? -5.218 7.517 0.602 1.00 95.75 126 TYR A O 1
ATOM 1016 N N . PHE A 1 1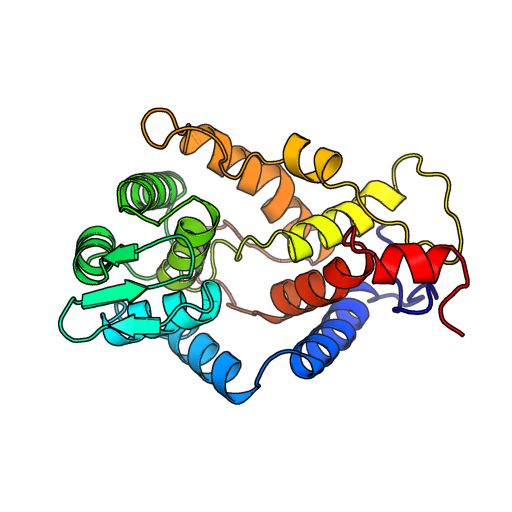27 ? -5.947 5.891 1.954 1.00 95.62 127 PHE A N 1
ATOM 1017 C CA . PHE A 1 127 ? -7.355 6.267 1.794 1.00 95.62 127 PHE A CA 1
ATOM 1018 C C . PHE A 1 127 ? -7.687 7.589 2.485 1.00 95.62 127 PHE A C 1
ATOM 1020 O O . PHE A 1 127 ? -8.366 8.413 1.880 1.00 95.62 127 PHE A O 1
ATOM 1027 N N . ILE A 1 128 ? -7.186 7.829 3.702 1.00 95.62 128 ILE A N 1
ATOM 1028 C CA . ILE A 1 128 ? -7.363 9.103 4.423 1.00 95.62 128 ILE A CA 1
ATOM 1029 C C . ILE A 1 128 ? -6.900 10.271 3.550 1.00 95.62 128 ILE A C 1
ATOM 1031 O O . ILE A 1 128 ? -7.607 11.262 3.426 1.00 95.62 128 ILE A O 1
ATOM 1035 N N . THR A 1 129 ? -5.751 10.122 2.894 1.00 94.31 129 THR A N 1
ATOM 1036 C CA . THR A 1 129 ? -5.118 11.181 2.098 1.00 94.31 129 THR A CA 1
ATOM 1037 C C . THR A 1 129 ? -5.520 11.198 0.631 1.00 94.31 129 THR A C 1
ATOM 1039 O O . THR A 1 129 ? -4.854 11.836 -0.182 1.00 94.31 129 THR A O 1
ATOM 1042 N N . ASN A 1 130 ? -6.584 10.474 0.266 1.00 92.38 130 ASN A N 1
ATOM 1043 C CA . ASN A 1 130 ? -7.030 10.339 -1.120 1.00 92.38 130 ASN A CA 1
ATOM 1044 C C . ASN A 1 130 ? -5.902 9.935 -2.083 1.00 92.38 130 ASN A C 1
ATOM 1046 O O . ASN A 1 130 ? -5.902 10.322 -3.242 1.00 92.38 130 ASN A O 1
ATOM 1050 N N . GLY A 1 131 ? -4.938 9.146 -1.622 1.00 92.19 131 GLY A N 1
ATOM 1051 C CA . GLY A 1 131 ? -3.868 8.605 -2.443 1.00 92.19 131 GLY A CA 1
ATOM 1052 C C . GLY A 1 131 ? -2.541 9.353 -2.394 1.00 92.19 131 GLY A C 1
ATOM 1053 O O . GLY A 1 131 ? -1.639 8.973 -3.134 1.00 92.19 131 GLY A O 1
ATOM 1054 N N . GLN A 1 132 ? -2.380 10.356 -1.527 1.00 93.50 132 GLN A N 1
ATOM 1055 C CA . GLN A 1 132 ? -1.112 11.076 -1.373 1.00 93.50 132 GLN A CA 1
ATOM 1056 C C . GLN A 1 132 ? 0.060 10.134 -1.059 1.00 93.50 132 GLN A C 1
ATOM 1058 O O . GLN A 1 132 ? 1.125 10.258 -1.658 1.00 93.50 132 GLN A O 1
ATOM 1063 N N . TYR A 1 133 ? -0.129 9.178 -0.146 1.00 94.50 133 TYR A N 1
ATOM 1064 C CA . TYR A 1 133 ? 0.920 8.244 0.280 1.00 94.50 133 TYR A CA 1
ATOM 1065 C C . TYR A 1 133 ? 0.629 6.825 -0.222 1.00 94.50 133 TYR A C 1
ATOM 1067 O O . TYR A 1 133 ? -0.224 6.164 0.368 1.00 94.50 133 TYR A O 1
ATOM 1075 N N . PRO A 1 134 ? 1.301 6.336 -1.284 1.00 93.69 134 PRO A N 1
ATOM 1076 C CA . PRO A 1 134 ? 0.945 5.107 -1.986 1.00 93.69 134 PRO A CA 1
ATOM 1077 C C . PRO A 1 134 ? 0.995 3.891 -1.067 1.00 93.69 134 PRO A C 1
ATOM 1079 O O . PRO A 1 134 ? 1.840 3.793 -0.174 1.00 93.69 134 PRO A O 1
ATOM 1082 N N . ILE A 1 135 ? 0.116 2.923 -1.317 1.00 93.06 135 ILE A N 1
ATOM 1083 C CA . ILE A 1 135 ? 0.078 1.689 -0.536 1.00 93.06 135 ILE A CA 1
ATOM 1084 C C . ILE A 1 135 ? 1.455 1.025 -0.578 1.00 93.06 135 ILE A C 1
ATOM 1086 O O . ILE A 1 135 ? 2.069 0.858 -1.632 1.00 93.06 135 ILE A O 1
ATOM 1090 N N . TYR A 1 136 ? 1.943 0.644 0.599 1.00 92.62 136 TYR A N 1
ATOM 1091 C CA . TYR A 1 136 ? 3.109 -0.212 0.693 1.00 92.62 136 TYR A CA 1
ATOM 1092 C C . TYR A 1 136 ? 2.668 -1.676 0.658 1.00 92.62 136 TYR A C 1
ATOM 1094 O O . TYR A 1 136 ? 1.863 -2.131 1.480 1.00 92.62 136 TYR A O 1
ATOM 1102 N N . ASP A 1 137 ? 3.242 -2.434 -0.267 1.00 90.38 137 ASP A N 1
ATOM 1103 C CA . ASP A 1 137 ? 3.122 -3.883 -0.318 1.00 90.38 137 ASP A CA 1
ATOM 1104 C C . ASP A 1 137 ? 4.496 -4.516 -0.545 1.00 90.38 137 ASP A C 1
ATOM 1106 O O . ASP A 1 137 ? 5.357 -3.947 -1.220 1.00 90.38 137 ASP A O 1
ATOM 1110 N N . LYS A 1 138 ? 4.721 -5.705 0.026 1.00 87.12 138 LYS A N 1
ATOM 1111 C CA . LYS A 1 138 ? 6.009 -6.388 -0.125 1.00 87.12 138 LYS A CA 1
ATOM 1112 C C . LYS A 1 138 ? 6.295 -6.712 -1.592 1.00 87.12 138 LYS A C 1
ATOM 1114 O O . LYS A 1 138 ? 7.443 -6.599 -2.004 1.00 87.12 138 LYS A O 1
ATOM 1119 N N . PHE A 1 139 ? 5.276 -7.086 -2.369 1.00 90.25 139 PHE A N 1
ATOM 1120 C CA . PHE A 1 139 ? 5.460 -7.458 -3.769 1.00 90.25 139 PHE A CA 1
ATOM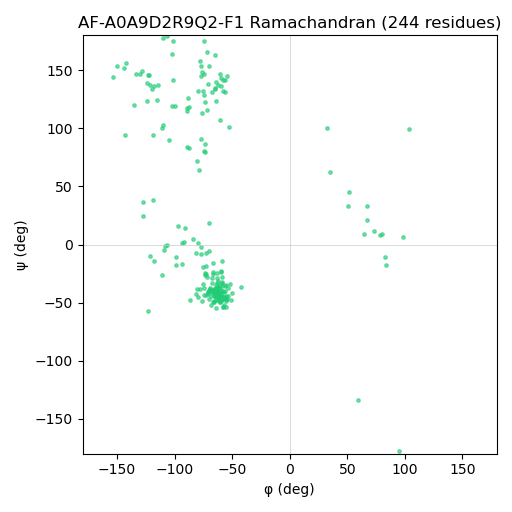 1121 C C . PHE A 1 139 ? 5.757 -6.216 -4.607 1.00 90.25 139 PHE A C 1
ATOM 1123 O O . PHE A 1 139 ? 6.728 -6.209 -5.355 1.00 90.25 139 PHE A O 1
ATOM 1130 N N . ALA A 1 140 ? 5.030 -5.122 -4.379 1.00 92.75 140 ALA A N 1
ATOM 1131 C CA . ALA A 1 140 ? 5.316 -3.850 -5.033 1.00 92.75 140 ALA A CA 1
ATOM 1132 C C . ALA A 1 140 ? 6.731 -3.326 -4.712 1.00 92.75 140 ALA A C 1
ATOM 1134 O O . ALA A 1 140 ? 7.435 -2.850 -5.601 1.00 92.75 140 ALA A O 1
ATOM 1135 N N . HIS A 1 141 ? 7.204 -3.478 -3.469 1.00 90.31 141 HIS A N 1
ATOM 1136 C CA . HIS A 1 141 ? 8.578 -3.105 -3.116 1.00 90.31 141 HIS A CA 1
ATOM 1137 C C . HIS A 1 141 ? 9.614 -4.042 -3.758 1.00 90.31 141 HIS A C 1
ATOM 1139 O O . HIS A 1 141 ? 10.644 -3.577 -4.236 1.00 90.31 141 HIS A O 1
ATOM 1145 N N . ILE A 1 142 ? 9.341 -5.347 -3.840 1.00 87.12 142 ILE A N 1
ATOM 1146 C CA . ILE A 1 142 ? 10.181 -6.293 -4.588 1.00 87.12 142 ILE A CA 1
ATOM 1147 C C . ILE A 1 142 ? 10.278 -5.880 -6.068 1.00 87.12 142 ILE A C 1
ATOM 1149 O O . ILE A 1 142 ? 11.381 -5.809 -6.600 1.00 87.12 142 ILE A O 1
ATOM 1153 N N . ALA A 1 143 ? 9.167 -5.536 -6.723 1.00 91.06 143 ALA A N 1
ATOM 1154 C CA . ALA A 1 143 ? 9.178 -5.026 -8.096 1.00 91.06 143 ALA A CA 1
ATOM 1155 C C . ALA A 1 143 ? 10.042 -3.771 -8.246 1.00 91.06 143 ALA A C 1
ATOM 1157 O O . ALA A 1 143 ? 10.863 -3.682 -9.158 1.00 91.06 143 ALA A O 1
ATOM 1158 N N . LEU A 1 144 ? 9.886 -2.820 -7.324 1.00 90.88 144 LEU A N 1
ATOM 1159 C CA . LEU A 1 144 ? 10.673 -1.594 -7.309 1.00 90.88 144 LEU A CA 1
ATOM 1160 C C . LEU A 1 144 ? 12.172 -1.895 -7.189 1.00 90.88 144 LEU A C 1
ATOM 1162 O O . LEU A 1 144 ? 12.978 -1.358 -7.946 1.00 90.88 144 LEU A O 1
ATOM 1166 N N . LEU A 1 145 ? 12.547 -2.805 -6.288 1.00 86.62 145 LEU A N 1
ATOM 1167 C CA . LEU A 1 145 ? 13.927 -3.257 -6.151 1.00 86.62 145 LEU A CA 1
ATOM 1168 C C . LEU A 1 145 ? 14.419 -3.972 -7.408 1.00 86.62 145 LEU A C 1
ATOM 1170 O O . LEU A 1 145 ? 15.565 -3.757 -7.771 1.00 86.62 145 LEU A O 1
ATOM 1174 N N . ALA A 1 146 ? 13.593 -4.762 -8.096 1.00 85.00 146 ALA A N 1
ATOM 1175 C CA . ALA A 1 146 ? 13.986 -5.410 -9.348 1.00 85.00 146 ALA A CA 1
ATOM 1176 C C . ALA A 1 146 ? 14.334 -4.367 -10.421 1.00 85.00 146 ALA A C 1
ATOM 1178 O O . ALA A 1 146 ? 15.394 -4.444 -11.033 1.00 85.00 146 ALA A O 1
ATOM 1179 N N . ILE A 1 147 ? 13.497 -3.336 -10.573 1.00 88.62 147 ILE A N 1
ATOM 1180 C CA . ILE A 1 147 ? 13.722 -2.232 -11.523 1.00 88.62 147 ILE A CA 1
ATOM 1181 C C . ILE A 1 147 ? 14.998 -1.442 -11.174 1.00 88.62 147 ILE A C 1
ATOM 1183 O O . ILE A 1 147 ? 15.731 -1.000 -12.062 1.00 88.62 147 ILE A O 1
ATOM 1187 N N . LEU A 1 148 ? 15.280 -1.258 -9.880 1.00 84.31 148 LEU A N 1
ATOM 1188 C CA . LEU A 1 148 ? 16.444 -0.507 -9.404 1.00 84.31 148 LEU A CA 1
ATOM 1189 C C . LEU A 1 148 ? 17.748 -1.321 -9.447 1.00 84.31 148 LEU A C 1
ATOM 1191 O O . LEU A 1 148 ? 18.767 -0.793 -9.893 1.00 84.31 148 LEU A O 1
ATOM 1195 N N . LEU A 1 149 ? 17.730 -2.580 -8.994 1.00 72.19 149 LEU A N 1
ATOM 1196 C CA . LEU A 1 149 ? 18.898 -3.465 -8.850 1.00 72.19 149 LEU A CA 1
ATOM 1197 C C . LEU A 1 149 ? 19.443 -3.972 -10.180 1.00 72.19 149 LEU A C 1
ATOM 1199 O O . LEU A 1 149 ? 20.611 -4.335 -10.244 1.00 72.19 149 LEU A O 1
ATOM 1203 N N . GLU A 1 150 ? 18.675 -3.924 -11.265 1.00 59.69 150 GLU A N 1
ATOM 1204 C CA . GLU A 1 150 ? 19.260 -4.107 -12.595 1.00 59.69 150 GLU A CA 1
ATOM 1205 C C . GLU A 1 150 ? 20.358 -3.075 -12.925 1.00 59.69 150 GLU A C 1
ATOM 1207 O O . GLU A 1 150 ? 21.144 -3.295 -13.844 1.00 59.69 150 GLU A O 1
ATOM 1212 N N . ASN A 1 151 ? 20.463 -1.988 -12.150 1.00 49.53 151 ASN A N 1
ATOM 1213 C CA . ASN A 1 151 ? 21.562 -1.026 -12.232 1.00 49.53 151 ASN A CA 1
ATOM 1214 C C . ASN A 1 151 ? 22.741 -1.341 -11.282 1.00 49.53 151 ASN A C 1
ATOM 1216 O O . ASN A 1 151 ? 23.683 -0.553 -11.229 1.00 49.53 151 ASN A O 1
ATOM 1220 N N . ALA A 1 152 ? 22.704 -2.440 -10.516 1.00 42.25 152 ALA A N 1
ATOM 1221 C CA . ALA A 1 152 ? 23.719 -2.800 -9.523 1.00 42.25 152 ALA A CA 1
ATOM 1222 C C . ALA A 1 152 ? 23.963 -4.324 -9.473 1.00 42.25 152 ALA A C 1
ATOM 1224 O O . ALA A 1 152 ? 23.265 -5.051 -8.770 1.00 42.25 152 ALA A O 1
ATOM 1225 N N . ASP A 1 153 ? 24.968 -4.784 -10.227 1.00 40.75 153 ASP A N 1
ATOM 1226 C CA . ASP A 1 153 ? 25.730 -6.032 -10.037 1.00 40.75 153 ASP A CA 1
ATOM 1227 C C . ASP A 1 153 ? 24.960 -7.254 -9.494 1.00 40.75 153 ASP A C 1
ATOM 1229 O O . ASP A 1 153 ? 25.288 -7.804 -8.441 1.00 40.75 153 ASP A O 1
ATOM 1233 N N . SER A 1 154 ? 23.960 -7.737 -10.235 1.00 43.59 154 SER A N 1
ATOM 1234 C CA . SER A 1 154 ? 23.473 -9.110 -10.062 1.00 43.59 154 SER A CA 1
ATOM 1235 C C . SER A 1 154 ? 23.747 -9.913 -11.327 1.00 43.59 154 SER A C 1
ATOM 1237 O O . SER A 1 154 ? 23.383 -9.511 -12.432 1.00 43.59 154 SER A O 1
ATOM 1239 N N . GLU A 1 155 ? 24.447 -11.035 -11.159 1.00 42.88 155 GLU A N 1
ATOM 1240 C CA . GLU A 1 155 ? 24.654 -12.058 -12.182 1.00 42.88 155 GLU A CA 1
ATOM 1241 C C . GLU A 1 155 ? 23.280 -12.474 -12.733 1.00 42.88 155 GLU A C 1
ATOM 1243 O O . GLU A 1 155 ? 22.513 -13.179 -12.077 1.00 42.88 155 GLU A O 1
ATOM 1248 N N . LYS A 1 156 ? 22.920 -11.952 -13.912 1.00 47.84 156 LYS A N 1
ATOM 1249 C CA . LYS A 1 156 ? 21.645 -12.256 -14.564 1.00 47.84 156 LYS A CA 1
ATOM 1250 C C . LYS A 1 156 ? 21.688 -13.692 -15.091 1.00 47.84 156 LYS A C 1
ATOM 1252 O O . LYS A 1 156 ? 22.415 -13.967 -16.042 1.00 47.84 156 LYS A O 1
ATOM 1257 N N . GLU A 1 157 ? 20.849 -14.574 -14.559 1.00 52.25 157 GLU A N 1
ATOM 1258 C CA . GLU A 1 157 ? 20.428 -15.793 -15.261 1.00 52.25 157 GLU A CA 1
ATOM 1259 C C . GLU A 1 157 ? 19.020 -15.611 -15.850 1.00 52.25 157 GLU A C 1
ATOM 1261 O O . GLU A 1 157 ? 18.174 -14.936 -15.270 1.00 52.25 157 GLU A O 1
ATOM 1266 N N . TYR A 1 158 ? 18.835 -16.169 -17.052 1.00 42.62 158 TYR A N 1
ATOM 1267 C CA . TYR A 1 158 ? 17.641 -16.190 -17.913 1.00 42.62 158 TYR A CA 1
ATOM 1268 C C . TYR A 1 158 ? 16.707 -14.960 -17.865 1.00 42.62 158 TYR A C 1
ATOM 1270 O O . TYR A 1 158 ? 15.824 -14.828 -17.022 1.00 42.62 158 TYR A O 1
ATOM 1278 N N . GLY A 1 159 ? 16.841 -14.078 -18.863 1.00 50.34 159 GLY A N 1
ATOM 1279 C CA . GLY A 1 159 ? 15.822 -13.063 -19.174 1.00 50.34 159 GLY A CA 1
ATOM 1280 C C . GLY A 1 159 ? 15.703 -11.889 -18.194 1.00 50.34 159 GLY A C 1
ATOM 1281 O O . GLY A 1 159 ? 14.740 -11.140 -18.288 1.00 50.34 159 GLY A O 1
ATOM 1282 N N . GLY A 1 160 ? 16.649 -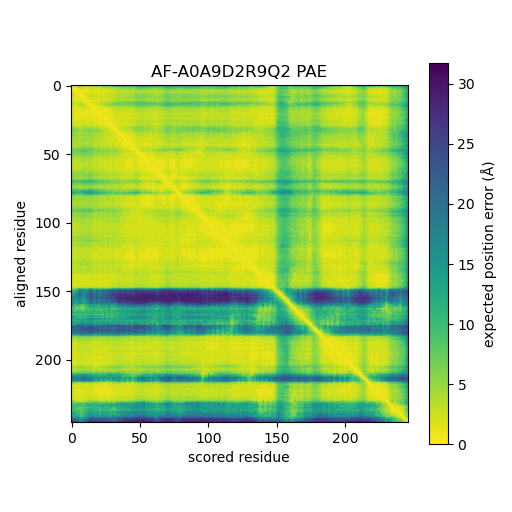11.706 -17.265 1.00 55.88 160 GLY A N 1
ATOM 1283 C CA . GLY A 1 160 ? 16.646 -10.568 -16.328 1.00 55.88 160 GLY A CA 1
ATOM 1284 C C . GLY A 1 160 ? 15.709 -10.719 -15.122 1.00 55.88 160 GLY A C 1
ATOM 1285 O O . GLY A 1 160 ? 15.545 -9.774 -14.357 1.00 55.88 160 GLY A O 1
ATOM 1286 N N . ILE A 1 161 ? 15.116 -11.899 -14.906 1.00 59.94 161 ILE A N 1
ATOM 1287 C CA . ILE A 1 161 ? 14.183 -12.146 -13.796 1.00 59.94 161 ILE A CA 1
ATOM 1288 C C . ILE A 1 161 ? 14.819 -13.102 -12.782 1.00 59.94 161 ILE A C 1
ATOM 1290 O O . ILE A 1 161 ? 14.785 -14.317 -12.962 1.00 59.94 161 ILE A O 1
ATOM 1294 N N . ALA A 1 162 ? 15.351 -12.563 -11.682 1.00 61.78 162 ALA A N 1
ATOM 1295 C CA . ALA A 1 162 ? 15.921 -13.338 -10.576 1.00 61.78 162 ALA A CA 1
ATOM 1296 C C . ALA A 1 162 ? 15.202 -13.029 -9.247 1.00 61.78 162 ALA A C 1
ATOM 1298 O O . ALA A 1 162 ? 14.948 -11.860 -8.967 1.00 61.78 162 ALA A O 1
ATOM 1299 N N . PRO A 1 163 ? 14.883 -14.021 -8.392 1.00 65.12 163 PRO A N 1
ATOM 1300 C CA . PRO A 1 163 ? 14.171 -13.771 -7.149 1.00 65.12 163 PRO A CA 1
ATOM 1301 C C . PRO A 1 163 ? 14.931 -12.817 -6.238 1.00 65.12 163 PRO A C 1
ATOM 1303 O O . PRO A 1 163 ? 16.136 -12.969 -6.017 1.00 65.12 163 PRO A O 1
ATOM 1306 N N . ILE A 1 164 ? 14.209 -11.874 -5.642 1.00 67.12 164 ILE A N 1
ATOM 1307 C CA . ILE A 1 164 ? 14.773 -10.987 -4.631 1.00 67.12 164 ILE A CA 1
ATOM 1308 C C . ILE A 1 164 ? 14.602 -11.659 -3.281 1.00 67.12 164 ILE A C 1
ATOM 1310 O O . ILE A 1 164 ? 13.486 -11.852 -2.803 1.00 67.12 164 ILE A O 1
ATOM 1314 N N . LYS A 1 165 ? 15.732 -12.004 -2.659 1.00 66.25 165 LYS A N 1
ATOM 1315 C CA . LYS A 1 165 ? 15.745 -12.632 -1.336 1.00 66.25 165 LYS A CA 1
ATOM 1316 C C . LYS A 1 165 ? 15.041 -11.751 -0.314 1.00 66.25 165 LYS A C 1
ATOM 1318 O O . LYS A 1 165 ? 15.300 -10.545 -0.252 1.00 66.25 165 LYS A O 1
ATOM 1323 N N . ASP A 1 166 ? 14.296 -12.373 0.594 1.00 65.19 166 ASP A N 1
ATOM 1324 C CA . ASP A 1 166 ? 13.568 -11.656 1.649 1.00 65.19 166 ASP A CA 1
ATOM 1325 C C . ASP A 1 166 ? 14.480 -10.742 2.494 1.00 65.19 166 ASP A C 1
ATOM 1327 O O . ASP A 1 166 ? 14.116 -9.642 2.915 1.00 65.19 166 ASP A O 1
ATOM 1331 N N . SER A 1 167 ? 15.720 -11.185 2.711 1.00 63.47 167 SER A N 1
ATOM 1332 C CA . SER A 1 167 ? 16.743 -10.421 3.433 1.00 63.47 167 SER A CA 1
ATOM 1333 C C . SER A 1 167 ? 17.150 -9.106 2.754 1.00 63.47 167 SER A C 1
ATOM 1335 O O . SER A 1 167 ? 17.619 -8.202 3.441 1.00 63.47 167 SER A O 1
ATOM 1337 N N . ILE A 1 168 ? 16.991 -8.979 1.433 1.00 66.25 168 ILE A N 1
ATOM 1338 C CA . ILE A 1 168 ? 17.358 -7.773 0.681 1.00 66.25 168 ILE A CA 1
ATOM 1339 C C . ILE A 1 168 ? 16.309 -6.686 0.912 1.00 66.25 168 ILE A C 1
ATOM 1341 O O . ILE A 1 168 ? 16.669 -5.575 1.297 1.00 66.25 168 ILE A O 1
ATOM 1345 N N . TYR A 1 169 ? 15.017 -7.004 0.776 1.00 67.75 169 TYR A N 1
ATOM 1346 C CA . TYR A 1 169 ? 13.969 -6.000 0.991 1.00 67.75 169 TYR A CA 1
ATOM 1347 C C . TYR A 1 169 ? 13.855 -5.597 2.473 1.00 67.75 169 TYR A C 1
ATOM 1349 O O . TYR A 1 169 ? 13.677 -4.417 2.776 1.00 67.75 169 TYR A O 1
ATOM 1357 N N . GLN A 1 170 ? 14.027 -6.539 3.415 1.00 66.19 170 GLN A N 1
ATOM 1358 C CA . GLN A 1 170 ? 13.960 -6.248 4.859 1.00 66.19 170 GLN A CA 1
ATOM 1359 C C . GLN A 1 170 ? 15.112 -5.354 5.346 1.00 66.19 170 GLN A C 1
ATOM 1361 O O . GLN A 1 170 ? 14.960 -4.672 6.357 1.00 66.19 170 GLN A O 1
ATOM 1366 N N . LYS A 1 171 ? 16.252 -5.331 4.638 1.00 66.06 171 LYS A N 1
ATOM 1367 C CA . LYS A 1 171 ? 17.367 -4.410 4.925 1.00 66.06 171 LYS A CA 1
ATOM 1368 C C . LYS A 1 171 ? 17.063 -2.965 4.529 1.00 66.06 171 LYS A C 1
ATOM 1370 O O . LYS A 1 171 ? 17.682 -2.065 5.085 1.00 66.06 171 LYS A O 1
ATOM 1375 N N . LYS A 1 172 ? 16.168 -2.749 3.559 1.00 68.19 172 LYS A N 1
ATOM 1376 C CA . LYS A 1 172 ? 15.853 -1.423 3.011 1.00 68.19 172 LYS A CA 1
ATOM 1377 C C . LYS A 1 172 ? 14.779 -0.699 3.809 1.00 68.19 172 LYS A C 1
ATOM 1379 O O . LYS A 1 172 ? 14.977 0.454 4.167 1.00 68.19 172 LYS A O 1
ATOM 1384 N N . ILE A 1 173 ? 13.676 -1.385 4.114 1.00 70.25 173 ILE A N 1
ATOM 1385 C CA . ILE A 1 173 ? 12.629 -0.853 4.991 1.00 70.25 173 ILE A CA 1
ATOM 1386 C C . ILE A 1 173 ? 12.209 -1.937 5.981 1.00 70.25 173 ILE A C 1
ATOM 1388 O O . ILE A 1 173 ? 11.693 -2.993 5.601 1.00 70.25 173 ILE A O 1
ATOM 1392 N N . ASN A 1 174 ? 12.373 -1.656 7.272 1.00 71.81 174 ASN A N 1
ATOM 1393 C CA . ASN A 1 174 ? 11.861 -2.520 8.329 1.00 71.81 174 ASN A CA 1
ATOM 1394 C C . ASN A 1 174 ? 10.430 -2.105 8.702 1.00 71.81 174 ASN A C 1
ATOM 1396 O O . ASN A 1 174 ? 10.212 -1.410 9.691 1.00 71.81 174 ASN A O 1
ATOM 1400 N N . MET A 1 175 ? 9.440 -2.588 7.944 1.00 73.44 175 MET A N 1
ATOM 1401 C CA . MET A 1 175 ? 8.007 -2.354 8.219 1.00 73.44 175 MET A CA 1
ATOM 1402 C C . MET A 1 175 ? 7.458 -3.092 9.461 1.00 73.44 175 MET A C 1
ATOM 1404 O O . MET A 1 175 ? 6.245 -3.239 9.620 1.00 73.44 175 MET A O 1
ATOM 1408 N N . GLY A 1 176 ? 8.337 -3.544 10.359 1.00 56.88 176 GLY A N 1
ATOM 1409 C CA . GLY A 1 176 ? 7.977 -4.017 11.689 1.00 56.88 176 GLY A CA 1
ATOM 1410 C C . GLY A 1 176 ? 7.985 -5.536 11.839 1.00 56.88 176 GLY A C 1
ATOM 1411 O O . GLY A 1 176 ? 6.999 -6.221 11.572 1.00 56.88 176 GLY A O 1
ATOM 1412 N N . LYS A 1 177 ? 9.078 -6.049 12.412 1.00 53.44 177 LYS A N 1
ATOM 1413 C CA . LYS A 1 177 ? 9.038 -7.183 13.361 1.00 53.44 177 LYS A CA 1
ATOM 1414 C C . LYS A 1 177 ? 9.292 -6.734 14.812 1.00 53.44 177 LYS A C 1
ATOM 1416 O O . LYS A 1 177 ? 9.297 -7.558 15.723 1.00 53.44 177 LYS A O 1
ATOM 1421 N N . THR A 1 178 ? 9.523 -5.441 15.040 1.00 50.91 178 THR A N 1
ATOM 1422 C CA . THR A 1 178 ? 9.860 -4.877 16.354 1.00 50.91 178 THR A CA 1
ATOM 1423 C C . THR A 1 178 ? 8.615 -4.770 17.238 1.00 50.91 178 THR A C 1
ATOM 1425 O O . THR A 1 178 ? 7.519 -4.501 16.749 1.00 50.91 178 THR A O 1
ATOM 1428 N N . LYS A 1 179 ? 8.760 -4.985 18.554 1.00 56.56 179 LYS A N 1
ATOM 1429 C CA . LYS A 1 179 ? 7.646 -4.854 19.508 1.00 56.56 179 LYS A CA 1
ATOM 1430 C C . LYS A 1 179 ? 7.053 -3.440 19.440 1.00 56.56 179 LYS A C 1
ATOM 1432 O O . LYS A 1 179 ? 7.787 -2.462 19.544 1.00 56.56 179 LYS A O 1
ATOM 1437 N N . LYS A 1 180 ? 5.722 -3.368 19.363 1.00 59.53 180 LYS A N 1
ATOM 1438 C CA . LYS A 1 180 ? 4.883 -2.164 19.210 1.00 59.53 180 LYS A CA 1
ATOM 1439 C C . LYS A 1 180 ? 5.300 -0.954 20.069 1.00 59.53 180 LYS A C 1
ATOM 1441 O O . LYS A 1 180 ? 5.274 0.168 19.590 1.00 59.53 180 LYS A O 1
ATOM 1446 N N . LYS A 1 181 ? 5.772 -1.186 21.303 1.00 56.91 181 LYS A N 1
ATOM 1447 C CA . LYS A 1 181 ? 6.205 -0.146 22.261 1.00 56.91 181 LYS A CA 1
ATOM 1448 C C . LYS A 1 181 ? 7.471 0.637 21.852 1.00 56.91 181 LYS A C 1
ATOM 1450 O O . LYS A 1 181 ? 7.741 1.677 22.436 1.00 56.91 181 LYS A O 1
ATOM 1455 N N . PHE A 1 182 ? 8.250 0.149 20.887 1.00 62.84 182 PHE A N 1
ATOM 1456 C CA . PHE A 1 182 ? 9.524 0.759 20.470 1.00 62.84 182 PHE A CA 1
ATOM 1457 C C . PHE A 1 182 ? 9.586 1.007 18.961 1.00 62.84 182 PHE A C 1
ATOM 1459 O O . PHE A 1 182 ? 10.668 0.996 18.374 1.00 62.84 182 PHE A O 1
ATOM 1466 N N . LEU A 1 183 ? 8.431 1.137 18.308 1.00 74.44 183 LEU A N 1
ATOM 1467 C CA . LEU A 1 183 ? 8.397 1.351 16.872 1.00 74.44 183 LEU A CA 1
ATOM 1468 C C . LEU A 1 183 ? 8.762 2.809 16.566 1.00 74.44 183 LEU A C 1
ATOM 1470 O O . LEU A 1 183 ? 8.023 3.723 16.920 1.00 74.44 183 LEU A O 1
ATOM 1474 N N . ASP A 1 184 ? 9.908 3.012 15.922 1.00 87.31 184 ASP A N 1
ATOM 1475 C CA . ASP A 1 184 ? 10.349 4.316 15.426 1.00 87.31 184 ASP A CA 1
ATOM 1476 C C . ASP A 1 184 ? 9.543 4.695 14.175 1.00 87.31 184 ASP A C 1
ATOM 1478 O O . ASP A 1 184 ? 9.962 4.458 13.042 1.00 87.31 184 ASP A O 1
ATOM 1482 N N . ILE A 1 185 ? 8.327 5.208 14.388 1.00 89.12 185 ILE A N 1
ATOM 1483 C CA . ILE A 1 185 ? 7.415 5.591 13.302 1.00 89.12 185 ILE A CA 1
ATOM 1484 C C . ILE A 1 185 ? 8.051 6.649 12.403 1.00 89.12 185 ILE A C 1
ATOM 1486 O O . ILE A 1 185 ? 7.908 6.566 11.186 1.00 89.12 185 ILE A O 1
ATOM 1490 N N . ASP A 1 186 ? 8.767 7.611 12.987 1.00 91.44 186 ASP A N 1
ATOM 1491 C CA . ASP A 1 186 ? 9.349 8.723 12.241 1.00 91.44 186 ASP A CA 1
ATOM 1492 C C . ASP A 1 186 ? 10.450 8.212 11.306 1.00 91.44 186 ASP A C 1
ATOM 1494 O O . ASP A 1 186 ? 10.383 8.459 10.099 1.00 91.44 186 ASP A O 1
ATOM 1498 N N . GLY A 1 187 ? 11.382 7.403 11.822 1.00 90.62 187 GLY A N 1
ATOM 1499 C CA . GLY A 1 187 ? 12.435 6.791 11.012 1.00 90.62 187 GLY A CA 1
ATOM 1500 C C . GLY A 1 187 ? 11.905 5.807 9.965 1.00 90.62 187 GLY A C 1
ATOM 1501 O O . GLY A 1 187 ? 12.393 5.787 8.834 1.00 90.62 187 GLY A O 1
ATOM 1502 N N . ILE A 1 188 ? 10.875 5.014 10.286 1.00 90.38 188 ILE A N 1
ATOM 1503 C CA . ILE A 1 188 ? 10.259 4.097 9.309 1.00 90.38 188 ILE A CA 1
ATOM 1504 C C . ILE A 1 188 ? 9.533 4.877 8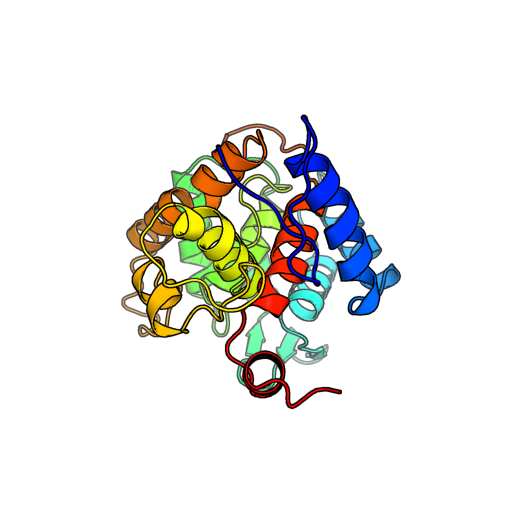.212 1.00 90.38 188 ILE A C 1
ATOM 1506 O O . ILE A 1 188 ? 9.630 4.506 7.042 1.00 90.38 188 ILE A O 1
ATOM 1510 N N . PHE A 1 189 ? 8.815 5.949 8.556 1.00 93.88 189 PHE A N 1
ATOM 1511 C CA . PHE A 1 189 ? 8.117 6.761 7.564 1.00 93.88 189 PHE A CA 1
ATOM 1512 C C . PHE A 1 189 ? 9.102 7.489 6.643 1.00 93.88 189 PHE A C 1
ATOM 1514 O O . PHE A 1 189 ? 8.909 7.506 5.431 1.00 93.88 189 PHE A O 1
ATOM 1521 N N . GLU A 1 190 ? 10.213 7.995 7.180 1.00 93.12 190 GLU A N 1
ATOM 1522 C CA . GLU A 1 190 ? 11.293 8.582 6.379 1.00 93.12 190 GLU A CA 1
ATOM 1523 C C . GLU A 1 190 ? 11.939 7.561 5.433 1.00 93.12 190 GLU A C 1
ATOM 1525 O O . GLU A 1 190 ? 12.170 7.864 4.261 1.00 93.12 190 GLU A O 1
ATOM 1530 N N . GLN A 1 191 ? 12.169 6.328 5.897 1.00 91.50 191 GLN A N 1
ATOM 1531 C CA . GLN A 1 191 ? 12.640 5.236 5.038 1.00 91.50 191 GLN A CA 1
ATOM 1532 C C . GLN A 1 191 ? 11.616 4.866 3.964 1.00 91.50 191 GLN A C 1
ATOM 1534 O O . GLN A 1 191 ? 11.995 4.640 2.820 1.00 91.50 191 GLN A O 1
ATOM 1539 N N . TYR A 1 192 ? 10.329 4.833 4.303 1.00 94.19 192 TYR A N 1
ATOM 1540 C CA . TYR A 1 192 ? 9.253 4.612 3.340 1.00 94.19 192 TYR A CA 1
ATOM 1541 C C . TYR A 1 192 ? 9.236 5.694 2.255 1.00 94.19 192 TYR A C 1
ATOM 1543 O O . TYR A 1 192 ? 9.209 5.368 1.069 1.00 94.19 192 TYR A O 1
ATOM 1551 N N . LEU A 1 193 ? 9.342 6.972 2.625 1.00 94.50 193 LEU A N 1
ATOM 1552 C CA . LEU A 1 193 ? 9.431 8.050 1.641 1.00 94.50 193 LEU A CA 1
ATOM 1553 C C . LEU A 1 193 ? 10.667 7.875 0.747 1.00 94.50 193 LEU A C 1
ATOM 1555 O O . LEU A 1 193 ? 10.561 7.893 -0.478 1.00 94.50 193 LEU A O 1
ATOM 1559 N N . LYS A 1 194 ? 11.832 7.635 1.355 1.00 92.62 194 LYS A N 1
ATOM 1560 C CA . LYS A 1 194 ? 13.119 7.572 0.657 1.00 92.62 194 LYS A CA 1
ATOM 1561 C C . LYS A 1 194 ? 13.290 6.351 -0.244 1.00 92.62 194 LYS A C 1
ATOM 1563 O O . LYS A 1 194 ? 13.788 6.484 -1.357 1.00 92.62 194 LYS A O 1
ATOM 1568 N N . GLU A 1 195 ? 12.962 5.166 0.255 1.00 89.81 195 GLU A N 1
ATOM 1569 C CA . GLU A 1 195 ? 13.275 3.891 -0.400 1.00 89.81 195 GLU A CA 1
ATOM 1570 C C . GLU A 1 195 ? 12.076 3.332 -1.187 1.00 89.81 195 GLU A C 1
ATOM 1572 O O . GLU A 1 195 ? 12.257 2.404 -1.970 1.00 89.81 195 GLU A O 1
ATOM 1577 N N . TYR A 1 196 ? 10.870 3.896 -1.021 1.00 92.69 196 TYR A N 1
ATOM 1578 C CA . TYR A 1 196 ? 9.667 3.458 -1.738 1.00 92.69 196 TYR A CA 1
ATOM 1579 C C . TYR A 1 196 ? 8.997 4.585 -2.533 1.00 92.69 196 TYR A C 1
ATOM 1581 O O . TYR A 1 196 ? 8.889 4.482 -3.753 1.00 92.69 196 TYR A O 1
ATOM 1589 N N . VAL A 1 197 ? 8.603 5.689 -1.891 1.00 94.06 197 VAL A N 1
ATOM 1590 C CA . VAL A 1 197 ? 7.834 6.756 -2.564 1.00 94.06 197 VAL A CA 1
ATOM 1591 C C . VAL A 1 197 ? 8.664 7.507 -3.608 1.00 94.06 197 VAL A C 1
ATOM 1593 O O . VAL A 1 197 ? 8.254 7.600 -4.764 1.00 94.06 197 VAL A O 1
ATOM 1596 N N . TYR A 1 198 ? 9.848 8.009 -3.246 1.00 93.44 198 TYR A N 1
ATOM 1597 C CA . TYR A 1 198 ? 10.684 8.770 -4.181 1.00 93.44 198 TYR A CA 1
ATOM 1598 C C . TYR A 1 198 ? 11.141 7.953 -5.393 1.00 93.44 198 TYR A C 1
ATOM 1600 O O . TYR A 1 198 ? 11.085 8.483 -6.502 1.00 93.44 198 TYR A O 1
ATOM 1608 N N . PRO A 1 199 ? 11.547 6.675 -5.262 1.00 92.94 199 PRO A N 1
ATOM 1609 C CA . PRO A 1 199 ? 11.864 5.879 -6.436 1.00 92.94 199 PRO A CA 1
ATOM 1610 C C . PRO A 1 199 ? 10.655 5.665 -7.355 1.00 92.94 199 PRO A C 1
ATOM 1612 O O . PRO A 1 199 ? 10.821 5.752 -8.567 1.00 92.94 199 PRO A O 1
ATOM 1615 N N . ILE A 1 200 ? 9.444 5.467 -6.814 1.00 94.19 200 ILE A N 1
ATOM 1616 C CA . ILE A 1 200 ? 8.216 5.385 -7.625 1.00 94.19 200 ILE A CA 1
ATOM 1617 C C . ILE A 1 200 ? 8.001 6.694 -8.401 1.00 94.19 200 ILE A C 1
ATOM 1619 O O . ILE A 1 200 ? 7.845 6.653 -9.622 1.00 94.19 200 ILE A O 1
ATOM 1623 N N . ASN A 1 201 ? 8.085 7.848 -7.730 1.00 93.38 201 ASN A N 1
ATOM 1624 C CA . ASN A 1 201 ? 7.984 9.161 -8.381 1.00 93.38 201 ASN A CA 1
ATOM 1625 C C . ASN A 1 201 ? 9.022 9.331 -9.498 1.00 93.38 201 ASN A C 1
ATOM 1627 O O . ASN A 1 201 ? 8.679 9.738 -10.606 1.00 93.38 201 ASN A O 1
ATOM 1631 N N . ASN A 1 202 ? 10.274 8.946 -9.242 1.00 92.69 202 ASN A N 1
ATOM 1632 C CA . ASN A 1 202 ? 11.366 9.064 -10.208 1.00 92.69 202 ASN A CA 1
ATOM 1633 C C . ASN A 1 202 ? 11.215 8.135 -11.421 1.00 92.69 202 ASN A C 1
ATOM 1635 O O . ASN A 1 202 ? 11.676 8.478 -12.508 1.00 92.69 202 ASN A O 1
ATOM 1639 N N . ILE A 1 203 ? 10.638 6.945 -11.242 1.00 92.69 203 ILE A N 1
ATOM 1640 C CA . ILE A 1 203 ? 10.476 5.955 -12.316 1.00 92.69 203 ILE A CA 1
ATOM 1641 C C . ILE A 1 203 ? 9.258 6.281 -13.182 1.00 92.69 203 ILE A C 1
ATOM 1643 O O . ILE A 1 203 ? 9.342 6.183 -14.404 1.00 92.69 203 ILE A O 1
ATOM 1647 N N . PHE A 1 204 ? 8.141 6.665 -12.560 1.00 92.75 204 PHE A N 1
ATOM 1648 C CA . PHE A 1 204 ? 6.846 6.787 -13.237 1.00 92.75 204 PHE A CA 1
ATOM 1649 C C . PHE A 1 204 ? 6.379 8.234 -13.441 1.00 92.75 204 PHE A C 1
ATOM 1651 O O . PHE A 1 204 ? 5.324 8.453 -14.033 1.00 92.75 204 PHE A O 1
ATOM 1658 N N . GLY A 1 205 ? 7.145 9.226 -12.975 1.00 89.25 205 GLY A N 1
ATOM 1659 C CA . GLY A 1 205 ? 6.820 10.644 -13.146 1.00 89.25 205 GLY A CA 1
ATOM 1660 C C . GLY A 1 205 ? 5.579 11.085 -12.367 1.00 89.25 205 GLY A C 1
ATOM 1661 O O . GLY A 1 205 ? 4.825 11.928 -12.848 1.00 89.25 205 GLY A O 1
ATOM 1662 N N . CYS A 1 206 ? 5.339 10.492 -11.196 1.00 88.44 206 CYS A N 1
ATOM 1663 C CA . CYS A 1 206 ? 4.249 10.864 -10.292 1.00 88.44 206 CYS A CA 1
ATOM 1664 C C . CYS A 1 206 ? 4.740 11.721 -9.114 1.00 88.44 206 CYS A C 1
ATOM 1666 O O . CYS A 1 206 ? 5.933 11.964 -8.953 1.00 88.44 206 CYS A O 1
ATOM 1668 N N . ASN A 1 207 ? 3.797 12.187 -8.298 1.00 89.19 207 ASN A N 1
ATOM 1669 C CA . ASN A 1 207 ? 3.981 13.190 -7.247 1.00 89.19 207 ASN A CA 1
ATOM 1670 C C . ASN A 1 207 ? 3.454 12.711 -5.883 1.00 89.19 207 ASN A C 1
ATOM 1672 O O . ASN A 1 207 ? 2.900 13.477 -5.095 1.00 89.19 207 ASN A O 1
ATOM 1676 N N . TYR A 1 208 ? 3.615 11.420 -5.590 1.00 90.25 208 TYR A N 1
ATOM 1677 C CA . TYR A 1 208 ? 3.259 10.878 -4.284 1.00 90.25 208 TYR A CA 1
ATOM 1678 C C . TYR A 1 208 ? 4.055 11.555 -3.160 1.00 90.25 208 TYR A C 1
ATOM 1680 O O . TYR A 1 208 ? 5.242 11.847 -3.303 1.00 90.25 208 TYR A O 1
ATOM 1688 N N . GLY A 1 209 ? 3.407 11.758 -2.016 1.00 86.69 209 GLY A N 1
ATOM 1689 C CA . GLY A 1 209 ? 3.959 12.414 -0.834 1.00 86.69 209 GLY A CA 1
ATOM 1690 C C . GLY A 1 209 ? 3.906 13.944 -0.869 1.00 86.69 209 GLY A C 1
ATOM 1691 O O . GLY A 1 209 ? 4.114 14.566 0.171 1.00 86.69 209 GLY A O 1
ATOM 1692 N N . GLU A 1 210 ? 3.590 14.559 -2.011 1.00 87.00 210 GLU A N 1
ATOM 1693 C CA . GLU A 1 210 ? 3.413 16.011 -2.120 1.00 87.00 210 GLU A CA 1
ATOM 1694 C C . GLU A 1 210 ? 2.062 16.453 -1.543 1.00 87.00 210 GLU A C 1
ATOM 1696 O O . GLU A 1 210 ? 1.086 15.709 -1.583 1.00 87.00 210 GLU A O 1
ATOM 1701 N N . PHE A 1 211 ? 1.987 17.663 -0.980 1.00 81.00 211 PHE A N 1
ATOM 1702 C CA . PHE A 1 211 ? 0.755 18.206 -0.393 1.00 81.00 211 PHE A CA 1
ATOM 1703 C C . PHE A 1 211 ? -0.173 18.771 -1.476 1.00 81.00 211 PHE A C 1
ATOM 1705 O O . PHE A 1 211 ? -0.305 19.981 -1.655 1.00 81.00 211 PHE A O 1
ATOM 1712 N N . ILE A 1 212 ? -0.773 17.876 -2.246 1.00 76.44 212 ILE A N 1
ATOM 1713 C CA . ILE A 1 212 ? -1.670 18.183 -3.360 1.00 76.44 212 ILE A CA 1
ATOM 1714 C C . ILE A 1 212 ? -2.800 17.158 -3.385 1.00 76.44 212 ILE A C 1
ATOM 1716 O O . ILE A 1 212 ? -2.633 16.037 -2.902 1.00 76.44 212 ILE A O 1
ATOM 1720 N N . GLU A 1 213 ? -3.944 17.519 -3.969 1.00 62.38 213 GLU A N 1
ATOM 1721 C CA . GLU A 1 213 ? -4.966 16.525 -4.293 1.00 62.38 213 GLU A CA 1
ATOM 1722 C C . GLU A 1 213 ? -4.361 15.510 -5.265 1.00 62.38 213 GLU A C 1
ATOM 1724 O O . GLU A 1 213 ? -4.070 15.814 -6.425 1.00 62.38 213 GLU A O 1
ATOM 1729 N N . ALA A 1 214 ? -4.099 14.307 -4.758 1.00 59.38 214 ALA A N 1
ATOM 1730 C CA . ALA A 1 214 ? -3.484 13.264 -5.547 1.00 59.38 214 ALA A CA 1
ATOM 1731 C C . ALA A 1 214 ? -4.434 12.858 -6.677 1.00 59.38 214 ALA A C 1
ATOM 1733 O O . ALA A 1 214 ? -5.620 12.596 -6.463 1.00 59.38 214 ALA A O 1
ATOM 1734 N N . ASN A 1 215 ? -3.892 12.738 -7.889 1.00 58.78 215 ASN A N 1
ATOM 1735 C CA . ASN A 1 215 ? -4.586 12.048 -8.965 1.00 58.78 215 ASN A CA 1
ATOM 1736 C C . ASN A 1 215 ? -4.505 10.550 -8.649 1.00 58.78 215 ASN A C 1
ATOM 1738 O O . ASN A 1 215 ? -3.533 9.874 -8.988 1.00 58.78 215 ASN A O 1
ATOM 1742 N N . SER A 1 216 ? -5.463 10.083 -7.853 1.00 62.81 216 SER A N 1
ATOM 1743 C CA . SER A 1 216 ? -5.399 8.829 -7.110 1.00 62.81 216 SER A CA 1
ATOM 1744 C C . SER A 1 216 ? -5.565 7.619 -8.027 1.00 62.81 216 SER A C 1
ATOM 1746 O O . SER A 1 216 ? -6.635 7.028 -8.166 1.00 62.81 216 SER A O 1
ATOM 1748 N N . ASN A 1 217 ? -4.473 7.266 -8.705 1.00 73.69 217 ASN A N 1
ATOM 1749 C CA . ASN A 1 217 ? -4.443 6.168 -9.653 1.00 73.69 217 ASN A CA 1
ATOM 1750 C C . ASN A 1 217 ? -3.779 4.924 -9.042 1.00 73.69 217 ASN A C 1
ATOM 1752 O O . ASN A 1 217 ? -2.597 4.926 -8.697 1.00 73.69 217 ASN A O 1
ATOM 1756 N N . ARG A 1 218 ? -4.546 3.834 -8.953 1.00 89.88 218 ARG A N 1
ATOM 1757 C CA . ARG A 1 218 ? -4.081 2.520 -8.490 1.00 89.88 218 ARG A CA 1
ATOM 1758 C C . ARG A 1 218 ? -3.268 1.752 -9.533 1.00 89.88 218 ARG A C 1
ATOM 1760 O O . ARG A 1 218 ? -2.694 0.727 -9.188 1.00 89.88 218 ARG A O 1
ATOM 1767 N N . ASP A 1 219 ? -3.182 2.220 -10.778 1.00 92.81 219 ASP A N 1
ATOM 1768 C CA . ASP A 1 219 ? -2.500 1.520 -11.877 1.00 92.81 219 ASP A CA 1
ATOM 1769 C C . ASP A 1 219 ? -1.044 1.170 -11.548 1.00 92.81 219 ASP A C 1
ATOM 1771 O O . ASP A 1 219 ? -0.634 0.029 -11.736 1.00 92.81 219 ASP A O 1
ATOM 1775 N N . ILE A 1 220 ? -0.271 2.124 -11.013 1.00 93.75 220 ILE A N 1
ATOM 1776 C CA . ILE A 1 220 ? 1.143 1.894 -10.670 1.00 93.75 220 ILE A CA 1
ATOM 1777 C C . ILE A 1 220 ? 1.266 0.860 -9.545 1.00 93.75 220 ILE A C 1
ATOM 1779 O O . ILE A 1 220 ? 2.088 -0.047 -9.632 1.00 93.75 220 ILE A O 1
ATOM 1783 N N . ASP A 1 221 ? 0.434 0.971 -8.508 1.00 92.56 221 ASP A N 1
ATOM 1784 C CA . ASP A 1 221 ? 0.406 0.028 -7.385 1.00 92.56 221 ASP A CA 1
ATOM 1785 C C . ASP A 1 221 ? 0.067 -1.397 -7.860 1.00 92.56 221 ASP A C 1
ATOM 1787 O O . ASP A 1 221 ? 0.808 -2.338 -7.573 1.00 92.56 221 ASP A O 1
ATOM 1791 N N . ARG A 1 222 ? -0.979 -1.548 -8.682 1.00 94.38 222 ARG A N 1
ATOM 1792 C CA . ARG A 1 222 ? -1.394 -2.827 -9.283 1.00 94.38 222 ARG A CA 1
ATOM 1793 C C . ARG A 1 222 ? -0.327 -3.419 -10.198 1.00 94.38 222 ARG A C 1
ATOM 1795 O O . ARG A 1 222 ? -0.071 -4.626 -10.154 1.00 94.38 222 ARG A O 1
ATOM 1802 N N . ALA A 1 223 ? 0.316 -2.578 -11.005 1.00 96.00 223 ALA A N 1
ATOM 1803 C CA . ALA A 1 223 ? 1.384 -2.996 -11.902 1.00 96.00 223 ALA A CA 1
ATOM 1804 C C . ALA A 1 223 ? 2.614 -3.487 -11.127 1.00 96.00 223 ALA A C 1
ATOM 1806 O O . ALA A 1 223 ? 3.113 -4.581 -11.390 1.00 96.00 223 ALA A O 1
ATOM 1807 N N . LEU A 1 224 ? 3.075 -2.718 -10.134 1.00 95.00 224 LEU A N 1
ATOM 1808 C CA . LEU A 1 224 ? 4.200 -3.105 -9.281 1.00 95.00 224 LEU A CA 1
ATOM 1809 C C . LEU A 1 224 ? 3.884 -4.364 -8.472 1.00 95.00 224 LEU A C 1
ATOM 1811 O O . LEU A 1 224 ? 4.737 -5.241 -8.360 1.00 95.00 224 LEU A O 1
ATOM 1815 N N . TRP A 1 225 ? 2.669 -4.485 -7.937 1.00 94.62 225 TRP A N 1
ATOM 1816 C CA . TRP A 1 225 ? 2.239 -5.689 -7.232 1.00 94.62 225 TRP A CA 1
ATOM 1817 C C . TRP A 1 225 ? 2.343 -6.918 -8.144 1.00 94.62 225 TRP A C 1
ATOM 1819 O O . TRP A 1 225 ? 3.071 -7.857 -7.818 1.00 94.62 225 TRP A O 1
ATOM 1829 N N . SER A 1 226 ? 1.727 -6.865 -9.330 1.00 94.31 226 SER A N 1
ATOM 1830 C CA . SER A 1 226 ? 1.704 -7.982 -10.288 1.00 94.31 226 SER A CA 1
ATOM 1831 C C . SER A 1 226 ? 3.104 -8.354 -10.776 1.00 94.31 226 SER A C 1
ATOM 1833 O O . SER A 1 226 ? 3.454 -9.531 -10.841 1.00 94.31 226 SER A O 1
ATOM 1835 N N . TYR A 1 227 ? 3.945 -7.358 -11.065 1.00 92.94 227 TYR A N 1
ATOM 1836 C CA . TYR A 1 227 ? 5.331 -7.600 -11.459 1.00 92.94 227 TYR A CA 1
ATOM 1837 C C . TYR A 1 227 ? 6.139 -8.233 -10.323 1.00 92.94 227 TYR A C 1
ATOM 1839 O O . TYR A 1 227 ? 6.900 -9.172 -10.542 1.00 92.94 227 TYR A O 1
ATOM 1847 N N . GLY A 1 228 ? 5.939 -7.774 -9.089 1.00 90.50 228 GLY A N 1
ATOM 1848 C CA . GLY A 1 228 ? 6.670 -8.235 -7.912 1.00 90.50 228 GLY A CA 1
ATOM 1849 C C . GLY A 1 228 ? 6.473 -9.714 -7.605 1.00 90.50 228 GLY A C 1
ATOM 1850 O O . GLY A 1 228 ? 7.400 -10.380 -7.136 1.00 90.50 228 GLY A O 1
ATOM 1851 N N . HIS A 1 229 ? 5.300 -10.257 -7.932 1.00 87.56 229 HIS A N 1
ATOM 1852 C CA . HIS A 1 229 ? 5.018 -11.688 -7.821 1.00 87.56 229 HIS A CA 1
ATOM 1853 C C . HIS A 1 229 ? 5.965 -12.557 -8.664 1.00 87.56 229 HIS A C 1
ATOM 1855 O O . HIS A 1 229 ? 6.292 -13.674 -8.249 1.00 87.56 229 HIS A O 1
ATOM 1861 N N . LEU A 1 230 ? 6.508 -12.032 -9.769 1.00 84.25 230 LEU A N 1
ATOM 1862 C CA . LEU A 1 230 ? 7.503 -12.740 -10.579 1.00 84.25 230 LEU A CA 1
ATOM 1863 C C . LEU A 1 230 ? 8.836 -12.941 -9.843 1.00 84.25 230 LEU A C 1
ATOM 1865 O O . LEU A 1 230 ? 9.556 -13.888 -10.150 1.00 84.25 230 LEU A O 1
ATOM 1869 N N . PHE A 1 231 ? 9.168 -12.088 -8.874 1.00 81.12 231 PHE A N 1
ATOM 1870 C CA . PHE A 1 231 ? 10.466 -12.075 -8.186 1.00 81.12 231 PHE A CA 1
ATOM 1871 C C . PHE A 1 231 ? 10.379 -12.554 -6.735 1.00 81.12 231 PHE A C 1
ATOM 1873 O O . PHE A 1 231 ? 11.398 -12.659 -6.053 1.00 81.12 231 PHE A O 1
ATOM 1880 N N . ASN A 1 232 ? 9.177 -12.835 -6.234 1.00 77.69 232 ASN A N 1
ATOM 1881 C CA . ASN A 1 232 ? 9.009 -13.335 -4.879 1.00 77.69 232 ASN A CA 1
ATOM 1882 C C . ASN A 1 232 ? 9.662 -14.716 -4.714 1.00 77.69 232 ASN A C 1
ATOM 1884 O O . ASN A 1 232 ? 9.548 -15.585 -5.579 1.00 77.69 232 ASN A O 1
ATOM 1888 N N . GLU A 1 233 ? 10.309 -14.945 -3.575 1.00 70.06 233 GLU A N 1
ATOM 1889 C CA . GLU A 1 233 ? 11.061 -16.169 -3.295 1.00 70.06 233 GLU A CA 1
ATOM 1890 C C . GLU A 1 233 ? 10.138 -17.342 -2.894 1.00 70.06 233 GLU A C 1
ATOM 1892 O O . GLU A 1 233 ? 10.183 -17.849 -1.774 1.00 70.06 233 GLU A O 1
ATOM 1897 N N . ASN A 1 234 ? 9.276 -17.795 -3.809 1.00 73.94 234 ASN A N 1
ATOM 1898 C CA . ASN A 1 234 ? 8.447 -18.992 -3.629 1.00 73.94 234 ASN A CA 1
ATOM 1899 C C . ASN A 1 234 ? 9.011 -20.203 -4.400 1.00 73.94 234 ASN A C 1
ATOM 1901 O O . ASN A 1 234 ? 9.867 -20.078 -5.277 1.00 73.94 234 ASN A O 1
ATOM 1905 N N . GLU A 1 235 ? 8.546 -21.405 -4.051 1.00 69.00 235 GLU A N 1
ATOM 1906 C CA . GLU A 1 235 ? 9.024 -22.646 -4.677 1.00 69.00 235 GLU A CA 1
ATOM 1907 C C . GLU A 1 235 ? 8.707 -22.723 -6.174 1.00 69.00 235 GLU A C 1
ATOM 1909 O O . GLU A 1 235 ? 9.462 -23.326 -6.930 1.00 69.00 235 GLU A O 1
ATOM 1914 N N . GLU A 1 236 ? 7.626 -22.090 -6.622 1.00 69.62 236 GLU A N 1
ATOM 1915 C CA . GLU A 1 236 ? 7.251 -22.023 -8.034 1.00 69.62 236 GLU A CA 1
ATOM 1916 C C . GLU A 1 236 ? 8.264 -21.213 -8.855 1.00 69.62 236 GLU A C 1
ATOM 1918 O O . GLU A 1 236 ? 8.816 -21.720 -9.831 1.00 69.62 236 GLU A O 1
ATOM 1923 N N . ASN A 1 237 ? 8.617 -20.011 -8.400 1.00 68.69 237 ASN A N 1
ATOM 1924 C CA . ASN A 1 237 ? 9.636 -19.174 -9.027 1.00 68.69 237 ASN A CA 1
ATOM 1925 C C . ASN A 1 237 ? 11.016 -19.845 -8.967 1.00 68.69 237 ASN A C 1
ATOM 1927 O O . ASN A 1 237 ? 11.759 -19.809 -9.947 1.00 68.69 237 ASN A O 1
ATOM 1931 N N . LYS A 1 238 ? 11.347 -20.547 -7.872 1.00 69.44 238 LYS A N 1
ATOM 1932 C CA . LYS A 1 238 ? 12.574 -21.362 -7.801 1.00 69.44 238 LYS A CA 1
ATOM 1933 C C . LYS A 1 238 ? 12.569 -22.510 -8.816 1.00 69.44 238 LYS A C 1
ATOM 1935 O O . LYS A 1 238 ? 13.607 -22.789 -9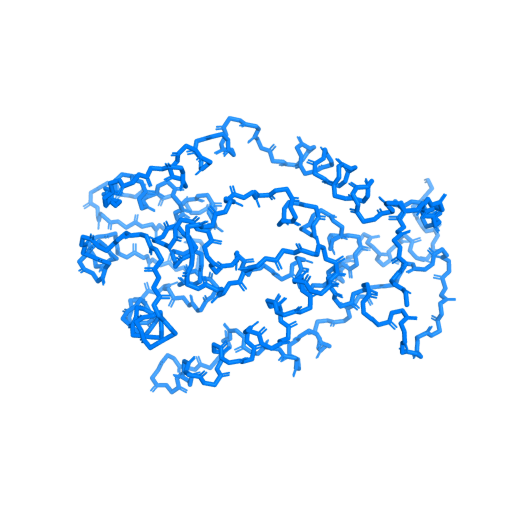.410 1.00 69.44 238 LYS A O 1
ATOM 1940 N N . LYS A 1 239 ? 11.431 -23.181 -9.033 1.00 69.06 239 LYS A N 1
ATOM 1941 C CA . LYS A 1 239 ? 11.284 -24.237 -10.054 1.00 69.06 239 LYS A CA 1
ATOM 1942 C C . LYS A 1 239 ? 11.391 -23.680 -11.472 1.00 69.06 239 LYS A C 1
ATOM 1944 O O . LYS A 1 239 ? 12.058 -24.306 -12.293 1.00 69.06 239 LYS A O 1
ATOM 1949 N N . ARG A 1 240 ? 10.804 -22.505 -11.738 1.00 68.00 240 ARG A N 1
ATOM 1950 C CA . ARG A 1 240 ? 10.891 -21.805 -13.032 1.00 68.00 240 ARG A CA 1
ATOM 1951 C C . ARG A 1 240 ? 12.345 -21.587 -13.441 1.00 68.00 240 ARG A C 1
ATOM 1953 O O . ARG A 1 240 ? 12.727 -21.936 -14.549 1.00 68.00 240 ARG A O 1
ATOM 1960 N N . LEU A 1 241 ? 13.170 -21.102 -12.515 1.00 62.12 241 LEU A N 1
ATOM 1961 C CA . LEU A 1 241 ? 14.597 -20.846 -12.760 1.00 62.12 241 LEU A CA 1
ATOM 1962 C C . LEU A 1 241 ? 15.408 -22.120 -12.987 1.00 62.12 241 LEU A C 1
ATOM 1964 O O . LEU A 1 241 ? 16.394 -22.105 -13.709 1.00 62.12 241 LEU A O 1
ATOM 1968 N N . ARG A 1 242 ? 14.983 -23.239 -12.394 1.00 66.88 242 ARG A N 1
ATOM 1969 C CA . ARG A 1 242 ? 15.610 -24.550 -12.606 1.00 66.88 242 ARG A CA 1
ATOM 1970 C C . ARG A 1 242 ? 15.172 -25.219 -13.916 1.00 66.88 242 ARG A C 1
ATOM 1972 O O . ARG A 1 242 ? 15.575 -26.352 -14.156 1.00 66.88 242 ARG A O 1
ATOM 1979 N N . GLY A 1 243 ? 14.322 -24.575 -14.725 1.00 61.22 243 GLY A N 1
ATOM 1980 C CA . GLY A 1 243 ? 13.761 -25.158 -15.949 1.00 61.22 243 GLY A CA 1
ATOM 1981 C C . GLY A 1 243 ? 12.809 -26.333 -15.692 1.00 61.22 243 GLY A C 1
ATOM 1982 O O . GLY A 1 243 ? 12.614 -27.167 -16.568 1.00 61.22 243 GLY A O 1
ATOM 1983 N N . LEU A 1 244 ? 12.245 -26.430 -14.481 1.00 49.97 244 LEU A N 1
ATOM 1984 C CA . LEU A 1 244 ? 11.398 -27.553 -14.045 1.00 49.97 244 LEU A CA 1
ATOM 1985 C C . LEU A 1 244 ? 9.895 -27.309 -14.257 1.00 49.97 24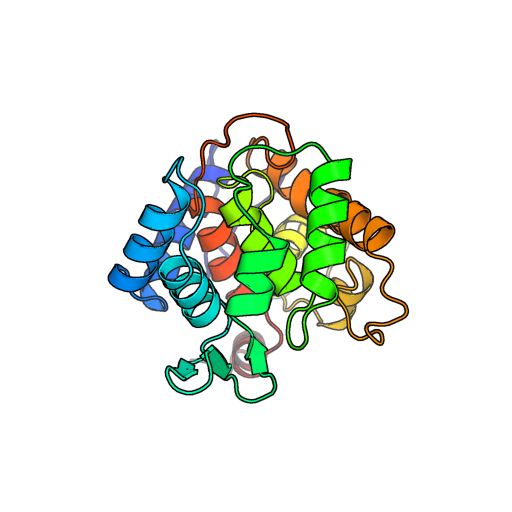4 LEU A C 1
ATOM 1987 O O . LEU A 1 244 ? 9.080 -28.144 -13.872 1.00 49.97 244 LEU A O 1
ATOM 1991 N N . LEU A 1 245 ? 9.529 -26.159 -14.820 1.00 52.97 245 LEU A N 1
ATOM 1992 C CA . LEU A 1 245 ? 8.188 -25.861 -15.314 1.00 52.97 245 LEU A CA 1
ATOM 1993 C C . LEU A 1 245 ? 8.251 -25.934 -16.846 1.00 52.97 245 LEU A C 1
ATOM 1995 O O . LEU A 1 245 ? 8.599 -24.945 -17.489 1.00 52.97 245 LEU A O 1
ATOM 1999 N N . ILE A 1 246 ? 7.996 -27.125 -17.395 1.00 45.16 246 ILE A N 1
ATOM 2000 C CA . ILE A 1 246 ? 7.707 -27.373 -18.817 1.00 45.16 246 ILE A CA 1
ATOM 2001 C C . ILE A 1 246 ? 6.346 -28.056 -18.880 1.00 45.16 246 ILE A C 1
ATOM 2003 O O . ILE A 1 246 ? 6.164 -29.027 -18.108 1.00 45.16 246 ILE A O 1
#

Nearest PDB structures (foldseek):
  4gyv-assembly2_E  TM=1.379E-01  e=3.538E-01  Mus musculus
  5imn-assembly1_B-2  TM=1.642E-01  e=4.446E+00  Aspergillus terreus
  2oa6-assembly1_D  TM=1.299E-01  e=5.988E+00  Aspergillus terreus

pLDDT: mean 85.3, std 14.23, range [40.75, 97.81]

Foldseek 3Di:
DWWDADLQLDTQPDPPSVVVLLVVLLVVLCVPDPPVLVVLLLVLLPDQWFDDLVNLQSLCCVVQVFHADVVQCWTDHPVWTWHSVQLCVLLPGAAAFDAPVRLLSSLLSQLVTTPDFNQNSLSVSCSSHSRLRPRDDPLLLLLLCLRVCVVPDDPDDRSSAEADDPVNSCVQAVSDPDPSVPDPSVVRVVSCCVSPVVSLCVSNVARRNDRDNGPRDCSSVSSSNSSSVCRHPDPVNVCVSVVNPD

Mean predicted aligned error: 6.55 Å

Radius of gyration: 18.41 Å; Cα contacts (8 Å, |Δi|>4): 347; chains: 1; bounding box: 47×46×49 Å

Secondary structure (DSSP, 8-state):
----B-TTS-B--STTHHHHHHHHHHHHHHHHS-HHHHHHHHHHHT--SPPPHHHHHHHHHHHH--EEEGGGTEEE-SS-EEEHHHHHHHHTT--S---HHHHHHHHHHHHTSTT--HHHHHHHHHHHTTTSSPPP-HHHHHHHHHHHHTTS-----STT-----HHHHHHH-----S-GGG--HHHHHHHHIIIIIHHHHHHHT--TTSSS------HHHHHHHHHHHTTS--HHHHHHHTT---

Solvent-accessible surface area (backbone atoms only — not comparable to full-atom values): 13915 Å² total; per-residue (Å²): 133,84,68,52,65,48,98,85,30,50,71,53,89,54,102,57,33,64,57,55,48,28,58,52,25,35,57,54,31,58,76,81,43,60,67,68,62,51,51,54,53,52,55,60,37,71,50,82,66,49,73,49,66,72,52,54,49,51,53,47,28,69,76,64,73,26,46,77,39,79,98,71,46,25,39,42,42,100,90,39,54,30,54,47,63,63,50,46,61,64,53,48,73,54,52,46,58,54,55,72,70,56,47,50,50,48,41,52,53,40,42,71,40,59,66,37,43,56,51,55,29,38,41,50,45,11,50,36,16,26,37,16,42,67,68,64,46,74,36,28,51,48,27,52,46,54,47,54,41,77,78,53,96,65,91,74,56,76,51,76,66,65,64,54,53,71,71,60,59,51,71,68,49,72,67,66,91,64,62,74,95,72,60,60,57,67,64,45,49,52,35,43,42,62,73,48,43,49,54,50,22,71,69,70,74,54,68,61,68,48,83,43,89,39,84,64,65,61,48,59,57,36,12,28,32,45,51,5,60,70,26,43,81,44,72,66,50,55,33,49,75,69,64,70,71,124

Organism: NCBI:txid2838502

Sequence (246 aa):
MYQFYYPDGKLIKAPNQEKIFVEFYNQCYYLEVSPSAEKEIECILKKSDPMTSGEIIKILEWKTGGKYIEGKDIIQTQYRKISVAEVAEKIGTIRGPLTIDEAKNILKNLCEIDGIGMVYAITLLYFITNGQYPIYDKFAHIALLAILLENADSEKEYGGIAPIKDSIYQKKINMGKTKKKFLDIDGIFEQYLKEYVYPINNIFGCNYGEFIEANSNRDIDRALWSYGHLFNENEENKKRLRGLLI